Protein AF-A0A535A6P6-F1 (afdb_monomer_lite)

Sequence (219 aa):
MSIRLDPRRLAALKLLAAEAGLRPGELVTRWVEERLDAARSGAAPGAAAGPAMSADLLAAVNARIDALTQRVDELTAGRSSAAAAASAADGAGAAPGPEPKRRRGRPPKAAAVAAVAADAGKAVASRRTRRSRAARATGARTRVALHDEIVAVIAERGPQTASELATAIAERGRYHAPRSARPLDAATVNARVSNPKYRPRFVRRARRIGLAEPEVAAE

Radius of gyration: 35.83 Å; chains: 1; bounding box: 103×41×67 Å

Structure (mmCIF, N/CA/C/O backbone):
data_AF-A0A535A6P6-F1
#
_entry.id   AF-A0A535A6P6-F1
#
loop_
_atom_site.group_PDB
_atom_site.id
_atom_site.type_symbol
_atom_site.label_atom_id
_atom_site.label_alt_id
_atom_site.label_comp_id
_atom_site.label_asym_id
_atom_site.label_entity_id
_atom_site.label_seq_id
_atom_site.pdbx_PDB_ins_code
_atom_site.Cartn_x
_atom_site.Cartn_y
_atom_site.Cartn_z
_atom_site.occupancy
_atom_site.B_iso_or_equiv
_atom_site.auth_seq_id
_atom_site.auth_comp_id
_atom_site.auth_asym_id
_atom_site.auth_atom_id
_atom_site.pdbx_PDB_model_num
ATOM 1 N N . MET A 1 1 ? 6.360 -10.410 6.987 1.00 37.09 1 MET A N 1
ATOM 2 C CA . MET A 1 1 ? 7.108 -10.818 5.783 1.00 37.09 1 MET A CA 1
ATOM 3 C C . MET A 1 1 ? 8.409 -10.032 5.764 1.00 37.09 1 MET A C 1
ATOM 5 O O . MET A 1 1 ? 8.358 -8.833 5.526 1.00 37.09 1 MET A O 1
ATOM 9 N N . SER A 1 2 ? 9.541 -10.640 6.126 1.00 48.62 2 SER A N 1
ATOM 10 C CA . SER A 1 2 ? 10.855 -9.997 6.003 1.00 48.62 2 SER A CA 1
ATOM 11 C C . SER A 1 2 ? 11.430 -10.335 4.631 1.00 48.62 2 SER A C 1
ATOM 13 O O . SER A 1 2 ? 11.865 -11.456 4.383 1.00 48.62 2 SER A O 1
ATOM 15 N N . ILE A 1 3 ? 11.390 -9.370 3.717 1.00 74.94 3 ILE A N 1
ATOM 16 C CA . ILE A 1 3 ? 12.058 -9.495 2.422 1.00 74.94 3 ILE A CA 1
ATOM 17 C C . ILE A 1 3 ? 13.551 -9.308 2.690 1.00 74.94 3 ILE A C 1
ATOM 19 O O . ILE A 1 3 ? 13.973 -8.245 3.147 1.00 74.94 3 ILE A O 1
ATOM 23 N N . ARG A 1 4 ? 14.352 -10.354 2.467 1.00 77.88 4 ARG A N 1
ATOM 24 C CA . ARG A 1 4 ? 15.812 -10.248 2.537 1.00 77.88 4 ARG A CA 1
ATOM 25 C C . ARG A 1 4 ? 16.305 -9.678 1.213 1.00 77.88 4 ARG A C 1
ATOM 27 O O . ARG A 1 4 ? 16.261 -10.359 0.195 1.00 77.88 4 ARG A O 1
ATOM 34 N N . LEU A 1 5 ? 16.731 -8.419 1.229 1.00 78.44 5 LEU A N 1
ATOM 35 C CA . LEU A 1 5 ? 17.426 -7.812 0.099 1.00 78.44 5 LEU A CA 1
ATOM 36 C C . LEU A 1 5 ? 18.870 -8.310 0.081 1.00 78.44 5 LEU A C 1
ATOM 38 O O . LEU A 1 5 ? 19.541 -8.319 1.113 1.00 78.44 5 LEU A O 1
ATOM 42 N N . ASP A 1 6 ? 19.338 -8.707 -1.097 1.00 85.12 6 ASP A N 1
ATOM 43 C CA . ASP A 1 6 ? 20.746 -9.020 -1.322 1.00 85.12 6 ASP A CA 1
ATOM 44 C C 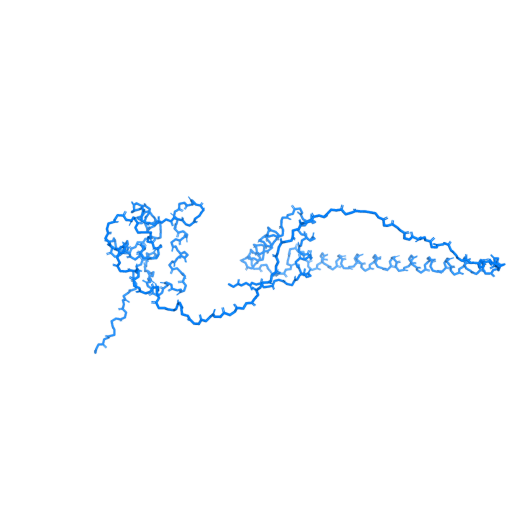. ASP A 1 6 ? 21.600 -7.770 -1.007 1.00 85.12 6 ASP A C 1
ATOM 46 O O . ASP A 1 6 ? 21.305 -6.684 -1.528 1.00 85.12 6 ASP A O 1
ATOM 50 N N . PRO A 1 7 ? 22.642 -7.879 -0.161 1.00 82.00 7 PRO A N 1
ATOM 51 C CA . PRO A 1 7 ? 23.496 -6.751 0.207 1.00 82.00 7 PRO A CA 1
ATOM 52 C C . PRO A 1 7 ? 24.128 -6.038 -0.997 1.00 82.00 7 PRO A C 1
ATOM 54 O O . PRO A 1 7 ? 24.292 -4.818 -0.951 1.00 82.00 7 PRO A O 1
ATOM 57 N N . ARG A 1 8 ? 24.426 -6.746 -2.097 1.00 82.31 8 ARG A N 1
ATOM 58 C CA . ARG A 1 8 ? 24.975 -6.122 -3.317 1.00 82.31 8 ARG A CA 1
ATOM 59 C C . ARG A 1 8 ? 23.959 -5.204 -3.994 1.00 82.31 8 ARG A C 1
ATOM 61 O O . ARG A 1 8 ? 24.293 -4.096 -4.405 1.00 82.31 8 ARG A O 1
ATOM 68 N N . ARG A 1 9 ? 22.696 -5.633 -4.048 1.00 86.62 9 ARG A N 1
ATOM 69 C CA . ARG A 1 9 ? 21.593 -4.838 -4.612 1.00 86.62 9 ARG A CA 1
ATOM 70 C C . ARG A 1 9 ? 21.290 -3.616 -3.753 1.00 86.62 9 ARG A C 1
ATOM 72 O O . ARG A 1 9 ? 20.999 -2.548 -4.278 1.00 86.62 9 ARG A O 1
ATOM 79 N N . LEU A 1 10 ? 21.413 -3.757 -2.434 1.00 88.44 10 LEU A N 1
ATOM 80 C CA . LEU A 1 10 ? 21.253 -2.648 -1.499 1.00 88.44 10 LEU A CA 1
ATOM 81 C C . LEU A 1 10 ? 22.364 -1.597 -1.655 1.00 88.44 10 LEU A C 1
ATOM 83 O O . LEU A 1 10 ? 22.085 -0.405 -1.546 1.00 88.44 10 LEU A O 1
ATOM 87 N N . ALA A 1 11 ? 23.602 -2.014 -1.938 1.00 88.25 11 ALA A N 1
ATOM 88 C CA . ALA A 1 11 ? 24.702 -1.095 -2.230 1.00 88.25 11 ALA A CA 1
ATOM 89 C C . ALA A 1 11 ? 24.471 -0.316 -3.536 1.00 88.25 11 ALA A C 1
ATOM 91 O O . ALA A 1 11 ? 24.562 0.909 -3.531 1.00 88.25 11 ALA A O 1
ATOM 92 N N . ALA A 1 12 ? 24.090 -1.000 -4.619 1.00 90.19 12 ALA A N 1
ATOM 93 C CA . ALA A 1 12 ? 23.776 -0.355 -5.897 1.00 90.19 12 ALA A CA 1
ATOM 94 C C . ALA A 1 12 ? 22.632 0.667 -5.766 1.00 90.19 12 ALA A C 1
ATOM 96 O O . ALA A 1 12 ? 22.725 1.787 -6.256 1.00 90.19 12 ALA A O 1
ATOM 97 N N . LEU A 1 13 ? 21.580 0.315 -5.028 1.00 91.69 13 LEU A N 1
ATOM 98 C CA . LEU A 1 13 ? 20.440 1.196 -4.793 1.00 91.69 13 LEU A CA 1
ATOM 99 C C . LEU A 1 13 ? 20.815 2.447 -3.987 1.00 91.69 13 LEU A C 1
ATOM 101 O O . LEU A 1 13 ? 20.291 3.524 -4.250 1.00 91.69 13 LEU A O 1
ATOM 105 N N . LYS A 1 14 ? 21.742 2.330 -3.028 1.00 91.88 14 LYS A N 1
ATOM 106 C CA . LYS A 1 14 ? 22.279 3.492 -2.303 1.00 91.88 14 LYS A CA 1
ATOM 107 C C . LYS A 1 14 ? 23.065 4.430 -3.212 1.00 91.88 14 LYS A C 1
ATOM 109 O O . LYS A 1 14 ? 22.943 5.636 -3.043 1.00 91.88 14 LYS A O 1
ATOM 114 N N . LEU A 1 15 ? 23.848 3.888 -4.144 1.00 92.69 15 LEU A N 1
ATOM 115 C CA . LEU A 1 15 ? 24.605 4.692 -5.106 1.00 92.69 15 LEU A CA 1
ATOM 116 C C . LEU A 1 15 ? 23.669 5.452 -6.047 1.00 92.69 15 LEU A C 1
ATOM 118 O O . LEU A 1 15 ? 23.785 6.667 -6.145 1.00 92.69 15 LEU A O 1
ATOM 122 N N . LEU A 1 16 ? 22.684 4.767 -6.635 1.00 92.94 16 LEU A N 1
ATOM 123 C CA . LEU A 1 16 ? 21.678 5.404 -7.494 1.00 92.94 16 LEU A CA 1
ATOM 124 C C . LEU A 1 16 ? 20.870 6.470 -6.744 1.00 92.94 16 LEU A C 1
ATOM 126 O O . LEU A 1 16 ? 20.550 7.521 -7.288 1.00 92.94 16 LEU A O 1
ATOM 130 N N . ALA A 1 17 ? 20.551 6.217 -5.474 1.00 91.88 17 ALA A N 1
ATOM 131 C CA . ALA A 1 17 ? 19.852 7.188 -4.643 1.00 91.88 17 ALA A CA 1
ATOM 132 C C . ALA A 1 17 ? 20.726 8.415 -4.347 1.00 91.88 17 ALA A C 1
ATOM 134 O O . ALA A 1 17 ? 20.237 9.536 -4.433 1.00 91.88 17 ALA A O 1
ATOM 135 N N . ALA A 1 18 ? 22.016 8.215 -4.064 1.00 92.44 18 ALA A N 1
ATOM 136 C CA . ALA A 1 18 ? 22.963 9.306 -3.862 1.00 92.44 18 ALA A CA 1
ATOM 137 C C . ALA A 1 18 ? 23.156 10.151 -5.133 1.00 92.44 18 ALA A C 1
ATOM 139 O O . ALA A 1 18 ? 23.164 11.374 -5.042 1.00 92.44 18 ALA A O 1
ATOM 140 N N . GLU A 1 19 ? 23.247 9.517 -6.304 1.00 91.69 19 GLU A N 1
ATOM 141 C CA . GLU A 1 19 ? 23.341 10.193 -7.606 1.00 91.69 19 GLU A CA 1
ATOM 142 C C . GLU A 1 19 ? 22.094 11.036 -7.908 1.00 91.69 19 GLU A C 1
ATOM 144 O O . GLU A 1 19 ? 22.198 12.172 -8.361 1.00 91.69 19 GLU A O 1
ATOM 149 N N . ALA A 1 20 ? 20.910 10.522 -7.568 1.00 89.25 20 ALA A N 1
ATOM 150 C CA . ALA A 1 20 ? 19.653 11.251 -7.694 1.00 89.25 20 ALA A CA 1
ATOM 151 C C . ALA A 1 20 ? 19.407 12.278 -6.566 1.00 89.25 20 ALA A C 1
ATOM 153 O O . ALA A 1 20 ? 18.392 12.975 -6.596 1.00 89.25 20 ALA A O 1
ATOM 154 N N . GLY A 1 21 ? 20.276 12.356 -5.548 1.00 92.31 21 GLY A N 1
ATOM 155 C CA . GLY A 1 21 ? 20.085 13.210 -4.368 1.00 92.31 21 GLY A CA 1
ATOM 156 C C . GLY A 1 21 ? 18.905 12.805 -3.469 1.00 92.31 21 GLY A C 1
ATOM 157 O O . GLY A 1 21 ? 18.417 13.617 -2.685 1.00 92.31 21 GLY A O 1
ATOM 158 N N . LEU A 1 22 ? 18.428 11.563 -3.579 1.00 93.19 22 LEU A N 1
ATOM 159 C CA . LEU A 1 22 ? 17.251 11.042 -2.882 1.00 93.19 22 LEU A CA 1
ATOM 160 C C . LEU A 1 22 ? 17.631 10.013 -1.819 1.00 93.19 22 LEU A C 1
ATOM 162 O O . LEU A 1 22 ? 18.704 9.404 -1.842 1.00 93.19 22 LEU A O 1
ATOM 166 N N . ARG A 1 23 ? 16.717 9.743 -0.882 1.00 93.12 23 ARG A N 1
ATOM 167 C CA . ARG A 1 23 ? 16.891 8.589 0.006 1.00 93.12 23 ARG A CA 1
ATOM 168 C C . ARG A 1 23 ? 16.635 7.286 -0.765 1.00 93.12 23 ARG A C 1
ATOM 170 O O . ARG A 1 23 ? 15.715 7.231 -1.578 1.00 93.12 23 ARG A O 1
ATOM 177 N N . PRO A 1 24 ? 17.344 6.188 -0.436 1.00 90.00 24 PRO A N 1
ATOM 178 C CA . PRO A 1 24 ? 17.109 4.851 -0.993 1.00 90.00 24 PRO A CA 1
ATOM 179 C C . PRO A 1 24 ? 15.631 4.445 -1.091 1.00 90.00 24 PRO A C 1
ATOM 181 O O . PRO A 1 24 ? 15.187 3.929 -2.111 1.00 90.00 24 PRO A O 1
ATOM 184 N N . GLY A 1 25 ? 14.856 4.696 -0.032 1.00 89.69 25 GLY A N 1
ATOM 185 C CA . GLY A 1 25 ? 13.430 4.371 -0.008 1.00 89.69 25 GLY A CA 1
ATOM 186 C C . GLY A 1 25 ? 12.582 5.261 -0.918 1.00 89.69 25 GLY A C 1
ATOM 187 O O . GLY A 1 25 ? 11.652 4.766 -1.540 1.00 89.69 25 GLY A O 1
ATOM 188 N N . GLU A 1 26 ? 12.914 6.547 -1.031 1.00 91.44 26 GLU A N 1
ATOM 189 C CA . GLU A 1 26 ? 12.191 7.506 -1.879 1.00 91.44 26 GLU A CA 1
ATOM 190 C C . GLU A 1 26 ? 12.398 7.197 -3.360 1.00 91.44 26 GLU A C 1
ATOM 192 O O . GLU A 1 26 ? 11.441 7.229 -4.129 1.00 91.44 26 GLU A O 1
ATOM 197 N N . LEU A 1 27 ? 13.619 6.806 -3.740 1.00 92.81 27 LEU A N 1
ATOM 198 C CA . LEU A 1 27 ? 13.921 6.365 -5.100 1.00 92.81 27 LEU A CA 1
ATOM 199 C C . LEU A 1 27 ? 13.066 5.153 -5.500 1.00 92.81 27 LEU A C 1
ATOM 201 O O . LEU A 1 27 ? 12.525 5.114 -6.601 1.00 92.81 27 LEU A O 1
ATOM 205 N N . VAL A 1 28 ? 12.908 4.178 -4.596 1.00 91.56 28 VAL A N 1
ATOM 206 C CA . VAL A 1 28 ? 12.058 3.001 -4.843 1.00 91.56 28 VAL A CA 1
ATOM 207 C C . VAL A 1 28 ? 10.597 3.397 -4.971 1.00 91.56 28 VAL A C 1
ATOM 209 O O . VAL A 1 28 ? 9.934 2.931 -5.892 1.00 91.56 28 VAL A O 1
ATOM 212 N N . THR A 1 29 ? 10.091 4.241 -4.071 1.00 92.31 29 THR A N 1
ATOM 213 C CA . THR A 1 29 ? 8.698 4.702 -4.120 1.00 92.31 29 THR A CA 1
ATOM 214 C C . THR A 1 29 ? 8.406 5.397 -5.443 1.00 92.31 29 THR A C 1
ATOM 216 O O . THR A 1 29 ? 7.484 4.988 -6.141 1.00 92.31 29 THR A O 1
ATOM 219 N N . ARG A 1 30 ? 9.253 6.352 -5.840 1.00 92.50 30 ARG A N 1
ATOM 220 C CA . ARG A 1 30 ? 9.118 7.069 -7.110 1.00 92.50 30 ARG A CA 1
ATOM 221 C C . ARG A 1 30 ? 9.185 6.124 -8.309 1.00 92.50 30 ARG A C 1
ATOM 223 O O . ARG A 1 30 ? 8.363 6.217 -9.211 1.00 92.50 30 ARG A O 1
ATOM 230 N N . TRP A 1 31 ? 10.117 5.172 -8.302 1.00 92.31 31 TRP A N 1
ATOM 231 C CA . TRP A 1 31 ? 10.221 4.175 -9.369 1.00 92.31 31 TRP A CA 1
ATOM 232 C C . TRP A 1 31 ? 8.966 3.293 -9.469 1.00 92.31 31 TRP A C 1
ATOM 234 O O . TRP A 1 31 ? 8.490 3.010 -10.568 1.00 92.31 31 TRP A O 1
ATOM 244 N N . VAL A 1 32 ? 8.398 2.865 -8.336 1.00 94.06 32 VAL A N 1
ATOM 245 C CA . VAL A 1 32 ? 7.146 2.090 -8.312 1.00 94.06 32 VAL A CA 1
ATOM 246 C C . VAL A 1 32 ? 5.971 2.933 -8.808 1.00 94.06 32 VAL A C 1
ATOM 248 O O . VAL A 1 32 ? 5.162 2.432 -9.585 1.00 94.06 32 VAL A O 1
ATOM 251 N N . GLU A 1 33 ? 5.879 4.194 -8.392 1.00 92.75 33 GLU A N 1
ATOM 252 C CA . GLU A 1 33 ? 4.850 5.134 -8.846 1.00 92.75 33 GLU A CA 1
ATOM 253 C C . GLU A 1 33 ? 4.924 5.338 -10.362 1.00 92.75 33 GLU A C 1
ATOM 255 O O . GLU A 1 33 ? 3.938 5.085 -11.049 1.00 92.75 33 GLU A O 1
ATOM 260 N N . GLU A 1 34 ? 6.111 5.629 -10.902 1.00 89.38 34 GLU A N 1
ATOM 261 C CA . GLU A 1 34 ? 6.343 5.772 -12.345 1.00 89.38 34 GLU A CA 1
ATOM 262 C C . GLU A 1 34 ? 5.977 4.495 -13.119 1.00 89.38 34 GLU A C 1
ATOM 264 O O . GLU A 1 34 ? 5.413 4.557 -14.213 1.00 89.38 34 GLU A O 1
ATOM 269 N N . ARG A 1 35 ? 6.243 3.307 -12.559 1.00 86.31 35 ARG A N 1
ATOM 270 C CA . ARG A 1 35 ? 5.826 2.028 -13.161 1.00 86.31 35 ARG A CA 1
ATOM 271 C C . ARG A 1 35 ? 4.312 1.826 -13.121 1.00 86.31 35 ARG A C 1
ATOM 273 O O . ARG A 1 35 ? 3.748 1.334 -14.096 1.00 86.31 35 ARG A O 1
ATOM 280 N N . LEU A 1 36 ? 3.651 2.183 -12.021 1.00 89.00 36 LEU A N 1
ATOM 281 C CA . LEU A 1 36 ? 2.196 2.086 -11.889 1.00 89.00 36 LEU A CA 1
ATOM 282 C C . LEU A 1 36 ? 1.470 3.105 -12.768 1.00 89.00 36 LEU A C 1
ATOM 284 O O . LEU A 1 36 ? 0.380 2.811 -13.257 1.00 89.00 36 LEU A O 1
ATOM 288 N N . ASP A 1 37 ? 2.044 4.288 -12.955 1.00 86.25 37 ASP A N 1
ATOM 289 C CA . ASP A 1 37 ? 1.530 5.312 -13.860 1.00 86.25 37 ASP A CA 1
ATOM 290 C C . ASP A 1 37 ? 1.740 4.902 -15.322 1.00 86.25 37 ASP A C 1
ATOM 292 O O . ASP A 1 37 ? 0.808 5.004 -16.121 1.00 86.25 37 ASP A O 1
ATOM 296 N N . ALA A 1 38 ? 2.897 4.325 -15.670 1.00 82.50 38 ALA A N 1
ATOM 297 C CA . ALA A 1 38 ? 3.139 3.749 -16.996 1.00 82.50 38 ALA A CA 1
ATOM 298 C C . ALA A 1 38 ? 2.155 2.607 -17.312 1.00 82.50 38 ALA A C 1
ATOM 300 O O . ALA A 1 38 ? 1.529 2.590 -18.370 1.00 82.50 38 ALA A O 1
ATOM 301 N N . ALA A 1 39 ? 1.929 1.700 -16.356 1.00 81.19 39 ALA A N 1
ATOM 302 C CA . ALA A 1 39 ? 0.955 0.620 -16.505 1.00 81.19 39 ALA A CA 1
ATOM 303 C C . ALA A 1 39 ? -0.487 1.136 -16.668 1.00 81.19 39 ALA A C 1
ATOM 305 O O . ALA A 1 39 ? -1.258 0.567 -17.436 1.00 81.19 39 ALA A O 1
ATOM 306 N N . ARG A 1 40 ? -0.857 2.221 -15.972 1.00 83.44 40 ARG A N 1
ATOM 307 C CA . ARG A 1 40 ? -2.188 2.847 -16.076 1.00 83.44 40 ARG A CA 1
ATOM 308 C C . ARG A 1 40 ? -2.393 3.634 -17.367 1.00 83.44 40 ARG A C 1
ATOM 310 O O . ARG A 1 40 ? -3.508 3.672 -17.872 1.00 83.44 40 ARG A O 1
ATOM 317 N N . SER A 1 41 ? -1.339 4.248 -17.890 1.00 82.94 41 SER A N 1
ATOM 318 C CA . SER A 1 41 ? -1.362 5.006 -19.148 1.00 82.94 41 SER A CA 1
ATOM 319 C C . SER A 1 41 ? -1.194 4.128 -20.392 1.00 82.94 41 SER A C 1
ATOM 321 O O . SER A 1 41 ? -1.255 4.638 -21.506 1.00 82.94 41 SER A O 1
ATOM 323 N N . GLY A 1 42 ? -0.985 2.816 -20.228 1.00 73.06 42 GLY A N 1
ATOM 324 C CA . GLY A 1 42 ? -0.715 1.902 -21.341 1.00 73.06 42 GLY A CA 1
ATOM 325 C C . GLY A 1 42 ? 0.673 2.089 -21.963 1.00 73.06 42 GLY A C 1
ATOM 326 O O . GLY A 1 42 ? 0.962 1.507 -23.006 1.00 73.06 42 GLY A O 1
ATOM 327 N N . ALA A 1 43 ? 1.548 2.878 -21.331 1.00 62.53 43 ALA A N 1
ATOM 328 C CA . ALA A 1 43 ? 2.922 3.052 -21.764 1.00 62.53 43 ALA A CA 1
ATOM 329 C C . ALA A 1 43 ? 3.712 1.773 -21.457 1.00 62.53 43 ALA A C 1
ATOM 331 O O . ALA A 1 43 ? 3.939 1.420 -20.295 1.00 62.53 43 ALA A O 1
ATOM 332 N N . ALA A 1 44 ? 4.141 1.068 -22.507 1.00 56.69 44 ALA A N 1
ATOM 333 C CA . ALA A 1 44 ? 5.028 -0.079 -22.368 1.00 56.69 44 ALA A CA 1
ATOM 334 C C . ALA A 1 44 ? 6.267 0.312 -21.531 1.00 56.69 44 ALA A C 1
ATOM 336 O O . ALA A 1 44 ? 6.775 1.433 -21.677 1.00 56.69 44 ALA A O 1
ATOM 337 N N . PRO A 1 45 ? 6.765 -0.576 -20.648 1.00 52.38 45 PRO A N 1
ATOM 338 C CA . PRO A 1 45 ? 7.883 -0.279 -19.759 1.00 52.38 45 PRO A CA 1
ATOM 339 C C . PRO A 1 45 ? 9.165 -0.091 -20.582 1.00 52.38 45 PRO A C 1
ATOM 341 O O . PRO A 1 45 ? 9.905 -1.034 -20.829 1.00 52.38 45 PRO A O 1
ATOM 344 N N . GLY A 1 46 ? 9.401 1.143 -21.026 1.00 53.59 46 GLY A N 1
ATOM 345 C CA . GLY A 1 46 ? 10.461 1.511 -21.968 1.00 53.59 46 GLY A CA 1
ATOM 346 C C . GLY A 1 46 ? 10.171 2.791 -22.759 1.00 53.59 46 GLY A C 1
ATOM 347 O O . GLY A 1 46 ? 11.095 3.393 -23.278 1.00 53.59 46 GLY A O 1
ATOM 348 N N . ALA A 1 47 ? 8.926 3.274 -22.805 1.00 49.94 47 ALA A N 1
ATOM 349 C CA . ALA A 1 47 ? 8.565 4.416 -23.653 1.00 49.94 47 ALA A CA 1
ATOM 350 C C . ALA A 1 47 ? 9.106 5.791 -23.191 1.00 49.94 47 ALA A C 1
ATOM 352 O O . ALA A 1 47 ? 9.104 6.730 -23.980 1.00 49.94 47 ALA A O 1
ATOM 353 N N . ALA A 1 48 ? 9.582 5.928 -21.945 1.00 47.72 48 ALA A N 1
ATOM 354 C CA . ALA A 1 48 ? 10.097 7.205 -21.422 1.00 47.72 48 ALA A CA 1
ATOM 355 C C . ALA A 1 48 ? 11.508 7.567 -21.934 1.00 47.72 48 ALA A C 1
ATOM 357 O O . ALA A 1 48 ? 11.908 8.724 -21.872 1.00 47.72 48 ALA A O 1
ATOM 358 N N . ALA A 1 49 ? 12.235 6.597 -22.487 1.00 51.78 49 ALA A N 1
ATOM 359 C CA . ALA A 1 49 ? 13.371 6.827 -23.366 1.00 51.78 49 ALA A CA 1
ATOM 360 C C . ALA A 1 49 ? 13.091 5.966 -24.591 1.00 51.78 49 ALA A C 1
ATOM 362 O O . ALA A 1 49 ? 13.287 4.755 -24.543 1.00 51.78 49 ALA A O 1
ATOM 363 N N . GLY A 1 50 ? 12.521 6.561 -25.642 1.00 42.44 50 GLY A N 1
ATOM 364 C CA . GLY A 1 50 ? 12.171 5.816 -26.849 1.00 42.44 50 GLY A CA 1
ATOM 365 C C . GLY A 1 50 ? 13.348 4.945 -27.316 1.00 42.44 50 GLY A C 1
ATOM 366 O O . GLY A 1 50 ? 14.499 5.325 -27.089 1.00 42.44 50 GLY A O 1
ATOM 367 N N . PRO A 1 51 ? 13.094 3.801 -27.977 1.00 52.81 51 PRO A N 1
ATOM 368 C CA . PRO A 1 51 ? 14.139 2.861 -28.401 1.00 52.81 51 PRO A CA 1
ATOM 369 C C . PRO A 1 51 ? 15.292 3.534 -29.170 1.00 52.81 51 PRO A C 1
ATOM 371 O O . PRO A 1 51 ? 16.425 3.062 -29.107 1.00 52.81 51 PRO A O 1
ATOM 374 N N . ALA A 1 52 ? 15.021 4.678 -29.808 1.00 53.53 52 ALA A N 1
ATOM 375 C CA . ALA A 1 52 ? 16.005 5.566 -30.417 1.00 53.53 52 ALA A CA 1
ATOM 376 C C . ALA A 1 52 ? 17.010 6.179 -29.415 1.00 53.53 52 ALA A C 1
ATOM 378 O O . ALA A 1 52 ? 18.205 6.028 -29.621 1.00 53.53 52 ALA A O 1
ATOM 379 N N . MET A 1 53 ? 16.582 6.769 -28.286 1.00 53.50 53 MET A N 1
ATOM 380 C CA . MET A 1 53 ? 17.519 7.340 -27.297 1.00 53.50 53 MET A CA 1
ATOM 381 C C . MET A 1 53 ? 18.394 6.273 -26.632 1.00 53.50 53 MET A C 1
ATOM 383 O O . MET A 1 53 ? 19.557 6.528 -26.330 1.00 53.50 53 MET A O 1
ATOM 387 N N . SER A 1 54 ? 17.856 5.071 -26.402 1.00 66.25 54 SER A N 1
ATOM 388 C CA . SER A 1 54 ? 18.656 3.954 -25.888 1.00 66.25 54 SER A CA 1
ATOM 389 C C . SER A 1 54 ? 19.649 3.421 -26.922 1.00 66.25 54 SER A C 1
ATOM 391 O O . SER A 1 54 ? 20.757 3.047 -26.547 1.00 66.25 54 SER A O 1
ATOM 393 N N . ALA A 1 55 ? 19.280 3.407 -28.208 1.00 71.75 55 ALA A N 1
ATOM 394 C CA . ALA A 1 55 ? 20.166 2.994 -29.293 1.00 71.75 55 ALA A CA 1
ATOM 395 C C . ALA A 1 55 ? 21.281 4.023 -29.536 1.00 71.75 55 ALA A C 1
ATOM 397 O O . ALA A 1 55 ? 22.438 3.633 -29.661 1.00 71.75 55 ALA A O 1
ATOM 398 N N . ASP A 1 56 ? 20.960 5.317 -29.502 1.00 75.88 56 ASP A N 1
ATOM 399 C CA . ASP A 1 56 ? 21.932 6.406 -29.635 1.00 75.88 56 ASP A CA 1
ATOM 400 C C . ASP A 1 56 ? 22.909 6.434 -28.455 1.00 75.88 56 ASP A C 1
ATOM 402 O O . ASP A 1 56 ? 24.112 6.611 -28.643 1.00 75.88 56 ASP A O 1
ATOM 406 N N . LEU A 1 57 ? 22.423 6.188 -27.232 1.00 82.75 57 LEU A N 1
ATOM 407 C CA . LEU A 1 57 ? 23.284 6.060 -26.056 1.00 82.75 57 LEU A CA 1
ATOM 408 C C . LEU A 1 57 ? 24.210 4.841 -26.167 1.00 82.75 57 LEU A C 1
ATOM 410 O O . LEU A 1 57 ? 25.394 4.947 -25.857 1.00 82.75 57 LEU A O 1
ATOM 414 N N . LEU A 1 58 ? 23.701 3.696 -26.633 1.00 82.06 58 LEU A N 1
ATOM 415 C CA . LEU A 1 58 ? 24.513 2.500 -26.882 1.00 82.06 58 LEU A CA 1
ATOM 416 C C . LEU A 1 58 ? 25.561 2.743 -27.977 1.00 82.06 58 LEU A C 1
ATOM 418 O O . LEU A 1 58 ? 26.715 2.355 -27.805 1.00 82.06 58 LEU A O 1
ATOM 422 N N . ALA A 1 59 ? 25.197 3.431 -29.060 1.00 86.94 59 ALA A N 1
ATOM 423 C CA . ALA A 1 59 ? 26.123 3.812 -30.122 1.00 86.94 59 ALA A CA 1
ATOM 424 C C . ALA A 1 59 ? 27.210 4.772 -29.612 1.00 86.94 59 ALA A C 1
ATOM 426 O O . ALA A 1 59 ? 28.390 4.569 -29.892 1.00 86.94 59 ALA A O 1
ATOM 427 N N . ALA A 1 60 ? 26.841 5.766 -28.799 1.00 87.62 60 ALA A N 1
ATOM 428 C CA . ALA A 1 60 ? 27.785 6.697 -28.184 1.00 87.62 60 ALA A CA 1
ATOM 429 C C . ALA A 1 60 ? 28.738 6.002 -27.197 1.00 87.62 60 ALA A C 1
ATOM 431 O O . ALA A 1 60 ? 29.927 6.327 -27.143 1.00 87.62 60 ALA A O 1
ATOM 432 N N . VAL A 1 61 ? 28.240 5.029 -26.426 1.00 89.56 61 VAL A N 1
ATOM 433 C CA . VAL A 1 61 ? 29.066 4.213 -25.526 1.00 89.56 61 VAL A CA 1
ATOM 434 C C . VAL A 1 61 ? 30.039 3.346 -26.323 1.00 89.56 61 VAL A C 1
ATOM 436 O O . VAL A 1 61 ? 31.225 3.345 -26.000 1.00 89.56 61 VAL A O 1
ATOM 439 N N . ASN A 1 62 ? 29.582 2.676 -27.383 1.00 90.94 62 ASN A N 1
ATOM 440 C CA . ASN A 1 62 ? 30.447 1.865 -28.243 1.00 90.94 62 ASN A CA 1
ATOM 441 C C . ASN A 1 62 ? 31.536 2.714 -28.911 1.00 90.94 62 ASN A C 1
ATOM 443 O O . ASN A 1 62 ? 32.711 2.390 -28.784 1.00 90.94 62 ASN A O 1
ATOM 447 N N . ALA A 1 63 ? 31.182 3.870 -29.481 1.00 92.00 63 ALA A N 1
ATOM 448 C CA . ALA A 1 63 ? 32.157 4.793 -30.065 1.00 92.00 63 ALA A CA 1
ATOM 449 C C . ALA A 1 63 ? 33.210 5.259 -29.043 1.00 92.00 63 ALA A C 1
ATOM 451 O O . ALA A 1 63 ? 34.384 5.440 -29.370 1.00 92.00 63 ALA A O 1
ATOM 452 N N . ARG A 1 64 ? 32.811 5.439 -27.778 1.00 90.69 64 ARG A N 1
ATOM 453 C CA . ARG A 1 64 ? 33.742 5.801 -26.705 1.00 90.69 64 ARG A CA 1
ATOM 454 C C . ARG A 1 64 ? 34.636 4.637 -26.281 1.00 90.69 64 ARG A C 1
ATOM 456 O O . ARG A 1 64 ? 35.793 4.880 -25.946 1.00 90.69 64 ARG A O 1
ATOM 463 N N . ILE A 1 65 ? 34.127 3.407 -26.290 1.00 94.00 65 ILE A N 1
ATOM 464 C CA . ILE A 1 65 ? 34.926 2.196 -26.059 1.00 94.00 65 ILE A CA 1
ATOM 465 C C . ILE A 1 65 ? 35.969 2.044 -27.169 1.00 94.00 65 ILE A C 1
ATOM 467 O O . ILE A 1 65 ? 37.143 1.850 -26.861 1.00 94.00 65 ILE A O 1
ATOM 471 N N . ASP A 1 66 ? 35.581 2.226 -28.429 1.00 94.69 66 ASP A N 1
ATOM 472 C CA . ASP A 1 66 ? 36.495 2.150 -29.572 1.00 94.69 66 ASP A CA 1
ATOM 473 C C . ASP A 1 66 ? 37.594 3.218 -29.487 1.00 94.69 66 ASP A C 1
ATOM 475 O O . ASP A 1 66 ? 38.777 2.903 -29.603 1.00 94.69 66 ASP A O 1
ATOM 479 N N . ALA A 1 67 ? 37.233 4.466 -29.171 1.00 91.12 67 ALA A N 1
ATOM 480 C CA . ALA A 1 67 ? 38.199 5.553 -28.995 1.00 91.12 67 ALA A CA 1
ATOM 481 C C . ALA A 1 67 ? 39.173 5.306 -27.826 1.00 91.12 67 ALA A C 1
ATOM 483 O O . ALA A 1 67 ? 40.359 5.629 -27.908 1.00 91.12 67 ALA A O 1
ATOM 484 N N . LEU A 1 68 ? 38.692 4.731 -26.717 1.00 92.81 68 LEU A N 1
ATOM 485 C CA . LEU A 1 68 ? 39.558 4.351 -25.598 1.00 92.81 68 LEU A CA 1
ATOM 486 C C . LEU A 1 68 ? 40.478 3.187 -25.967 1.00 92.81 68 LEU A C 1
ATOM 488 O O . LEU A 1 68 ? 41.632 3.188 -25.548 1.00 92.81 68 LEU A O 1
ATOM 492 N N . THR A 1 69 ? 39.989 2.235 -26.759 1.00 94.75 69 THR A N 1
ATOM 493 C CA . THR A 1 69 ? 40.769 1.084 -27.230 1.00 94.75 69 THR A CA 1
ATOM 494 C C . THR A 1 69 ? 41.885 1.554 -28.160 1.00 94.75 69 THR A C 1
ATOM 496 O O . THR A 1 69 ? 43.043 1.249 -27.900 1.00 94.75 69 THR A O 1
ATOM 499 N N . GLN A 1 70 ? 41.581 2.434 -29.122 1.00 88.56 70 GLN A N 1
ATOM 500 C CA . GLN A 1 70 ? 42.584 3.087 -29.974 1.00 88.56 70 GLN A CA 1
ATOM 501 C C . GLN A 1 70 ? 43.640 3.834 -29.158 1.00 88.56 70 GLN A C 1
ATOM 503 O O . GLN A 1 70 ? 44.832 3.683 -29.398 1.00 88.56 70 GLN A O 1
ATOM 508 N N . ARG A 1 71 ? 43.232 4.588 -28.132 1.00 90.88 71 ARG A N 1
ATOM 509 C CA . ARG A 1 71 ? 44.181 5.302 -27.270 1.00 90.88 71 ARG A CA 1
ATOM 510 C C . ARG A 1 71 ? 45.062 4.355 -26.450 1.00 90.88 71 ARG A C 1
ATOM 512 O O . ARG A 1 71 ? 46.221 4.668 -26.192 1.00 90.88 71 ARG A O 1
ATOM 519 N N . VAL A 1 72 ? 44.529 3.214 -26.010 1.00 94.00 72 VAL A N 1
ATOM 520 C CA . VAL A 1 72 ? 45.313 2.173 -25.329 1.00 94.00 72 VAL A CA 1
ATOM 521 C C . VAL A 1 72 ? 46.288 1.517 -26.301 1.00 94.00 72 VAL A C 1
ATOM 523 O O . VAL A 1 72 ? 47.445 1.317 -25.931 1.00 94.00 72 VAL A O 1
ATOM 526 N N . ASP A 1 73 ? 45.871 1.244 -27.533 1.00 90.81 73 ASP A N 1
ATOM 527 C CA . ASP A 1 73 ? 46.731 0.682 -28.574 1.00 90.81 73 ASP A CA 1
ATOM 528 C C . ASP A 1 73 ? 47.847 1.660 -28.957 1.00 90.81 73 ASP A C 1
ATOM 530 O O . ASP A 1 73 ? 49.007 1.265 -29.013 1.00 90.81 73 ASP A O 1
ATOM 534 N N . GLU A 1 74 ? 47.547 2.953 -29.096 1.00 88.38 74 GLU A N 1
ATOM 535 C CA . GLU A 1 74 ? 48.536 4.017 -29.313 1.00 88.38 74 GLU A CA 1
ATOM 536 C C . GLU A 1 74 ? 49.524 4.130 -28.150 1.00 88.38 74 GLU A C 1
ATOM 538 O O . GLU A 1 74 ? 50.732 4.226 -28.363 1.00 88.38 74 GLU A O 1
ATOM 543 N N . LEU A 1 75 ? 49.043 4.077 -26.904 1.00 89.38 75 LEU A N 1
ATOM 544 C CA . LEU A 1 75 ? 49.911 4.082 -25.726 1.00 89.38 75 LEU A CA 1
ATOM 545 C C . LEU A 1 75 ? 50.762 2.812 -25.642 1.00 89.38 75 LEU A C 1
ATOM 547 O O . LEU A 1 75 ? 51.914 2.879 -25.222 1.00 89.38 75 LEU A O 1
ATOM 551 N N . THR A 1 76 ? 50.231 1.663 -26.054 1.00 88.25 76 THR A N 1
ATOM 552 C CA . THR A 1 76 ? 50.945 0.380 -26.044 1.00 88.25 76 THR A CA 1
ATOM 553 C C . THR A 1 76 ? 51.963 0.302 -27.181 1.00 88.25 76 THR A C 1
ATOM 555 O O . THR A 1 76 ? 53.079 -0.171 -26.968 1.00 88.25 76 THR A O 1
ATOM 558 N N . ALA A 1 77 ? 51.643 0.844 -28.356 1.00 79.44 77 ALA A N 1
ATOM 559 C CA . ALA A 1 77 ? 52.552 0.986 -29.488 1.00 79.44 77 ALA A CA 1
ATOM 560 C C . ALA A 1 77 ? 53.650 2.018 -29.191 1.00 79.44 77 ALA A C 1
ATOM 562 O O . ALA A 1 77 ? 54.830 1.739 -29.390 1.00 79.44 77 ALA A O 1
ATOM 563 N N . GLY A 1 78 ? 53.292 3.168 -28.612 1.00 78.06 78 GLY A N 1
ATOM 564 C CA . GLY A 1 78 ? 54.235 4.189 -28.155 1.00 78.06 78 GLY A CA 1
ATOM 565 C C . GLY A 1 78 ? 55.137 3.688 -27.028 1.00 78.06 78 GLY A C 1
ATOM 566 O O . GLY A 1 78 ? 56.331 3.973 -27.021 1.00 78.06 78 GLY A O 1
ATOM 567 N N . ARG A 1 79 ? 54.613 2.859 -26.116 1.00 74.25 79 ARG A N 1
ATOM 568 C CA . ARG A 1 79 ? 55.402 2.202 -25.065 1.00 74.25 79 ARG A CA 1
ATOM 569 C C . ARG A 1 79 ? 56.275 1.077 -25.608 1.00 74.25 79 ARG A C 1
ATOM 571 O O . ARG A 1 79 ? 57.379 0.917 -25.112 1.00 74.25 79 ARG A O 1
ATOM 578 N N . SER A 1 80 ? 55.838 0.351 -26.633 1.00 70.38 80 SER A N 1
ATOM 579 C CA . SER A 1 80 ? 56.675 -0.623 -27.350 1.00 70.38 80 SER A CA 1
ATOM 580 C C . SER A 1 80 ? 57.801 0.073 -28.121 1.00 70.38 80 SER A C 1
ATOM 582 O O . SER A 1 80 ? 58.934 -0.393 -28.098 1.00 70.38 80 SER A O 1
ATOM 584 N N . SER A 1 81 ? 57.531 1.243 -28.710 1.00 60.44 81 SER A N 1
ATOM 585 C CA . SER A 1 81 ? 58.540 2.091 -29.356 1.00 60.44 81 SER A CA 1
ATOM 586 C C . SER A 1 81 ? 59.510 2.713 -28.343 1.00 60.44 81 SER A C 1
ATOM 588 O O . SER A 1 81 ? 60.711 2.769 -28.595 1.00 60.44 81 SER A O 1
ATOM 590 N N . ALA A 1 82 ? 59.019 3.147 -27.179 1.00 59.75 82 ALA A N 1
ATOM 591 C CA . ALA A 1 82 ? 59.847 3.678 -26.098 1.00 59.75 82 ALA A CA 1
ATOM 592 C C . ALA A 1 82 ? 60.637 2.576 -25.373 1.00 59.75 82 ALA A C 1
ATOM 594 O O . ALA A 1 82 ? 61.763 2.814 -24.959 1.00 59.75 82 ALA A O 1
ATOM 595 N N . ALA A 1 83 ? 60.095 1.360 -25.255 1.00 57.50 83 ALA A N 1
ATOM 596 C CA . ALA A 1 83 ? 60.788 0.196 -24.702 1.00 57.50 83 ALA A CA 1
ATOM 597 C C . ALA A 1 83 ? 61.835 -0.373 -25.672 1.00 57.50 83 ALA A C 1
ATOM 599 O O . ALA A 1 83 ? 62.870 -0.856 -25.217 1.00 57.50 83 ALA A O 1
ATOM 600 N N . ALA A 1 84 ? 61.619 -0.269 -26.988 1.00 55.22 84 ALA A N 1
ATOM 601 C CA . ALA A 1 84 ? 62.646 -0.549 -27.991 1.00 55.22 84 ALA A CA 1
ATOM 602 C C . ALA A 1 84 ? 63.783 0.490 -27.946 1.00 55.22 84 ALA A C 1
ATOM 604 O O . ALA A 1 84 ? 64.947 0.119 -28.069 1.00 55.22 84 ALA A O 1
ATOM 605 N N . ALA A 1 85 ? 63.469 1.766 -27.684 1.00 52.19 85 ALA A N 1
ATOM 606 C CA . ALA A 1 85 ? 64.472 2.811 -27.464 1.00 52.19 85 ALA A CA 1
ATOM 607 C C . ALA A 1 85 ? 65.199 2.677 -26.107 1.00 52.19 85 ALA A C 1
ATOM 609 O O . ALA A 1 85 ? 66.399 2.925 -26.030 1.00 52.19 85 ALA A O 1
ATOM 610 N N . ALA A 1 86 ? 64.505 2.240 -25.050 1.00 51.31 86 ALA A N 1
ATOM 611 C CA . ALA A 1 86 ? 65.072 2.049 -23.711 1.00 51.31 86 ALA A CA 1
ATOM 612 C C . ALA A 1 86 ? 65.832 0.719 -23.547 1.00 51.31 86 ALA A C 1
ATOM 614 O O . ALA A 1 86 ? 66.764 0.650 -22.757 1.00 51.31 86 ALA A O 1
ATOM 615 N N . SER A 1 87 ? 65.520 -0.328 -24.323 1.00 44.69 87 SER A N 1
ATOM 616 C CA . SER A 1 87 ? 66.295 -1.587 -24.302 1.00 44.69 87 SER A CA 1
ATOM 617 C C . SER A 1 87 ? 67.687 -1.454 -24.935 1.00 44.69 87 SER A C 1
ATOM 619 O O . SER A 1 87 ? 68.504 -2.360 -24.801 1.00 44.69 87 SER A O 1
ATOM 621 N N . ALA A 1 88 ? 67.984 -0.325 -25.589 1.00 48.44 88 ALA A N 1
ATOM 622 C CA . ALA A 1 88 ? 69.343 0.040 -25.990 1.00 48.44 88 ALA A CA 1
ATOM 623 C C . ALA A 1 88 ? 70.133 0.752 -24.870 1.00 48.44 88 ALA A C 1
ATOM 625 O O . ALA A 1 88 ? 71.332 0.977 -25.023 1.00 48.44 88 ALA A O 1
ATOM 626 N N . ALA A 1 89 ? 69.487 1.111 -23.755 1.00 49.00 89 ALA A N 1
ATOM 627 C CA . ALA A 1 89 ? 70.060 1.948 -22.709 1.00 49.00 89 ALA A CA 1
ATOM 628 C C . ALA A 1 89 ? 69.468 1.619 -21.327 1.00 49.00 89 ALA A C 1
ATOM 630 O O . ALA A 1 89 ? 68.705 2.408 -20.790 1.00 49.00 89 ALA A O 1
ATOM 631 N N . ASP A 1 90 ? 69.767 0.442 -20.775 1.00 38.50 90 ASP A N 1
ATOM 632 C CA . ASP A 1 90 ? 70.234 0.310 -19.383 1.00 38.50 90 ASP A CA 1
ATOM 633 C C . ASP A 1 90 ? 70.259 -1.158 -18.949 1.00 38.50 90 ASP A C 1
ATOM 635 O O . ASP A 1 90 ? 69.233 -1.808 -18.742 1.00 38.50 90 ASP A O 1
ATOM 639 N N . GLY A 1 91 ? 71.471 -1.662 -18.740 1.00 39.62 91 GLY A N 1
ATOM 640 C CA . GLY A 1 91 ? 71.722 -2.725 -17.785 1.00 39.62 91 GLY A CA 1
ATOM 641 C C . GLY A 1 91 ? 72.408 -2.115 -16.571 1.00 39.62 91 GLY A C 1
ATOM 642 O O . GLY A 1 91 ? 73.507 -1.601 -16.726 1.00 39.62 91 GLY A O 1
ATOM 643 N N . ALA A 1 92 ? 71.783 -2.192 -15.393 1.00 34.50 92 ALA A N 1
ATOM 644 C CA . ALA A 1 92 ? 72.427 -2.341 -14.080 1.00 34.50 92 ALA A CA 1
ATOM 645 C C . ALA A 1 92 ? 71.445 -2.024 -12.940 1.00 34.50 92 ALA A C 1
ATOM 647 O O . ALA A 1 92 ? 70.725 -1.034 -12.981 1.00 34.50 92 ALA A O 1
ATOM 648 N N . GLY A 1 93 ? 71.526 -2.805 -11.858 1.00 33.09 93 GLY A N 1
ATOM 649 C CA . GLY A 1 93 ? 71.297 -2.266 -10.513 1.00 33.09 93 GLY A CA 1
ATOM 650 C C . GLY A 1 93 ? 70.134 -2.858 -9.726 1.00 33.09 93 GLY A C 1
ATOM 651 O O . GLY A 1 93 ? 69.047 -2.298 -9.670 1.00 33.09 93 GLY A O 1
ATOM 652 N N . ALA A 1 94 ? 70.411 -3.969 -9.046 1.00 33.09 94 ALA A N 1
ATOM 653 C CA . ALA A 1 94 ? 69.582 -4.575 -8.011 1.00 33.09 94 ALA A CA 1
ATOM 654 C C . ALA A 1 94 ? 69.656 -3.829 -6.657 1.00 33.09 94 ALA A C 1
ATOM 656 O O . ALA A 1 94 ? 70.723 -3.336 -6.300 1.00 33.09 94 ALA A O 1
ATOM 657 N N . ALA A 1 95 ? 68.555 -3.865 -5.884 1.00 34.94 95 ALA A N 1
ATOM 658 C CA . ALA A 1 95 ? 68.454 -4.311 -4.471 1.00 34.94 95 ALA A CA 1
ATOM 659 C C . ALA A 1 95 ? 67.422 -3.509 -3.622 1.00 34.94 95 ALA A C 1
ATOM 661 O O . ALA A 1 95 ? 67.365 -2.286 -3.739 1.00 34.94 95 ALA A O 1
ATOM 662 N N . PRO A 1 96 ? 66.638 -4.165 -2.727 1.00 47.34 96 PRO A N 1
ATOM 663 C CA . PRO A 1 96 ? 65.637 -3.522 -1.866 1.00 47.34 96 PRO A CA 1
ATOM 664 C C . PRO A 1 96 ? 65.974 -3.542 -0.354 1.00 47.34 96 PRO A C 1
ATOM 666 O O . PRO A 1 96 ? 66.748 -4.364 0.129 1.00 47.34 96 PRO A O 1
ATOM 669 N N . GLY A 1 97 ? 65.285 -2.689 0.408 1.00 39.34 97 GLY A N 1
ATOM 670 C CA . GLY A 1 97 ? 65.168 -2.683 1.880 1.00 39.34 97 GLY A CA 1
ATOM 671 C C . GLY A 1 97 ? 64.604 -1.327 2.339 1.00 39.34 97 GLY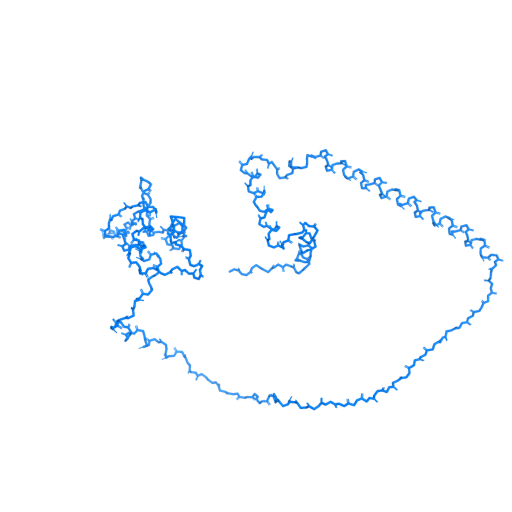 A C 1
ATOM 672 O O . GLY A 1 97 ? 64.862 -0.359 1.625 1.00 39.34 97 GLY A O 1
ATOM 673 N N . PRO A 1 98 ? 63.848 -1.183 3.457 1.00 46.62 98 PRO A N 1
ATOM 674 C CA . PRO A 1 98 ? 64.075 -1.870 4.739 1.00 46.62 98 PRO A CA 1
ATOM 675 C C . PRO A 1 98 ? 62.810 -2.272 5.561 1.00 46.62 98 PRO A C 1
ATOM 677 O O . PRO A 1 98 ? 61.702 -1.783 5.353 1.00 46.62 98 PRO A O 1
ATOM 680 N N . GLU A 1 99 ? 63.002 -3.135 6.569 1.00 47.41 99 GLU A N 1
ATOM 681 C CA . GLU A 1 99 ? 62.080 -3.351 7.706 1.00 47.41 99 GLU A CA 1
ATOM 682 C C . GLU A 1 99 ? 61.997 -2.118 8.634 1.00 47.41 99 GLU A C 1
ATOM 684 O O . GLU A 1 99 ? 62.957 -1.346 8.717 1.00 47.41 99 GLU A O 1
ATOM 689 N N . PRO A 1 100 ? 60.945 -2.004 9.479 1.00 48.88 100 PRO A N 1
ATOM 690 C CA . PRO A 1 100 ? 61.249 -1.712 10.881 1.00 48.88 100 PRO A CA 1
ATOM 691 C C . PRO A 1 100 ? 60.422 -2.450 11.949 1.00 48.88 100 PRO A C 1
ATOM 693 O O . PRO A 1 100 ? 59.324 -2.972 11.762 1.00 48.88 100 PRO A O 1
ATOM 696 N N . LYS A 1 101 ? 61.056 -2.443 13.123 1.00 41.88 101 LYS A N 1
ATOM 697 C CA . LYS A 1 101 ? 60.842 -3.212 14.347 1.00 41.88 101 LYS A CA 1
ATOM 698 C C . LYS A 1 101 ? 59.663 -2.742 15.210 1.00 41.88 101 LYS A C 1
ATOM 700 O O . LYS A 1 101 ? 59.284 -1.579 15.262 1.00 41.88 101 LYS A O 1
ATOM 705 N N . ARG A 1 102 ? 59.191 -3.707 16.001 1.00 45.75 102 ARG A N 1
ATOM 706 C CA . ARG A 1 102 ? 58.256 -3.638 17.139 1.00 45.75 102 ARG A CA 1
ATOM 707 C C . ARG A 1 102 ? 58.702 -2.692 18.270 1.00 45.75 102 ARG A C 1
ATOM 709 O O . ARG A 1 102 ? 59.887 -2.679 18.591 1.00 45.75 102 ARG A O 1
ATOM 716 N N . ARG A 1 103 ? 57.729 -2.107 18.995 1.00 42.62 103 ARG A N 1
ATOM 717 C CA . ARG A 1 103 ? 57.633 -1.935 20.483 1.00 42.62 103 ARG A CA 1
ATOM 718 C C . ARG A 1 103 ? 56.383 -1.088 20.802 1.00 42.62 103 ARG A C 1
ATOM 720 O O . ARG A 1 103 ? 56.257 0.006 20.285 1.00 42.62 103 ARG A O 1
ATOM 727 N N . ARG A 1 104 ? 55.309 -1.613 21.410 1.00 48.62 104 ARG A N 1
ATOM 728 C CA . ARG A 1 104 ? 55.034 -1.930 22.837 1.00 48.62 104 ARG A CA 1
ATOM 729 C C . ARG A 1 104 ? 55.211 -0.774 23.839 1.00 48.62 104 ARG A C 1
ATOM 731 O O . ARG A 1 104 ? 56.315 -0.498 24.286 1.00 48.62 104 ARG A O 1
ATOM 738 N N . GLY A 1 105 ? 54.060 -0.284 24.296 1.00 34.41 105 GLY A N 1
ATOM 739 C CA . GLY A 1 105 ? 53.726 0.354 25.581 1.00 34.41 105 GLY A CA 1
ATOM 740 C C . GLY A 1 105 ? 52.238 0.740 25.490 1.00 34.41 105 GLY A C 1
ATOM 741 O O . GLY A 1 105 ? 51.808 1.082 24.399 1.00 34.41 105 GLY A O 1
ATOM 742 N N . ARG A 1 106 ? 51.332 0.698 26.471 1.00 39.06 106 ARG A N 1
ATOM 743 C CA . ARG A 1 106 ? 51.170 0.250 27.872 1.00 39.06 106 ARG A CA 1
ATOM 744 C C . ARG A 1 106 ? 49.624 0.393 28.137 1.00 39.06 106 ARG A C 1
ATOM 746 O O . ARG A 1 106 ? 48.989 1.120 27.377 1.00 39.06 106 ARG A O 1
ATOM 753 N N . PRO A 1 107 ? 48.971 -0.304 29.096 1.00 58.41 107 PRO A N 1
ATOM 754 C CA . PRO A 1 107 ? 47.520 -0.589 29.064 1.00 58.41 107 PRO A CA 1
ATOM 755 C C . PRO A 1 107 ? 46.648 0.403 29.871 1.00 58.41 107 PRO A C 1
ATOM 757 O O . PRO A 1 107 ? 47.186 1.191 30.647 1.00 58.41 107 PRO A O 1
ATOM 760 N N . PRO A 1 108 ? 45.305 0.311 29.760 1.00 45.12 108 PRO A N 1
ATOM 761 C CA . PRO A 1 108 ? 44.443 0.165 30.953 1.00 45.12 108 PRO A CA 1
ATOM 762 C C . PRO A 1 108 ? 43.320 -0.885 30.730 1.00 45.12 108 PRO A C 1
ATOM 764 O O . PRO A 1 108 ? 42.812 -1.037 29.628 1.00 45.12 108 PRO A O 1
ATOM 767 N N . LYS A 1 109 ? 43.075 -1.827 31.651 1.00 33.84 109 LYS A N 1
ATOM 768 C CA . LYS A 1 109 ? 42.314 -1.782 32.925 1.00 33.84 109 LYS A CA 1
ATOM 769 C C . LYS A 1 109 ? 40.785 -1.968 32.760 1.00 33.84 109 LYS A C 1
ATOM 771 O O . LYS A 1 109 ? 40.076 -1.032 32.430 1.00 33.84 109 LYS A O 1
ATOM 776 N N . ALA A 1 110 ? 40.358 -3.180 33.149 1.00 33.28 110 ALA A N 1
ATOM 777 C CA . ALA A 1 110 ? 39.097 -3.602 33.787 1.00 33.28 110 ALA A CA 1
ATOM 778 C C . ALA A 1 110 ? 37.752 -3.589 33.021 1.00 33.28 110 ALA A C 1
ATOM 780 O O . ALA A 1 110 ? 37.187 -2.536 32.762 1.00 33.28 110 ALA A O 1
ATOM 781 N N . ALA A 1 111 ? 37.198 -4.797 32.823 1.00 35.78 111 ALA A N 1
ATOM 782 C CA . ALA A 1 111 ? 35.875 -5.284 33.280 1.00 35.78 111 ALA A CA 1
ATOM 783 C C . ALA A 1 111 ? 35.711 -6.730 32.727 1.00 35.78 111 ALA A C 1
ATOM 785 O O . ALA A 1 111 ? 35.736 -6.917 31.518 1.00 35.78 111 ALA A O 1
ATOM 786 N N . ALA A 1 112 ? 35.796 -7.826 33.498 1.00 34.50 112 ALA A N 1
ATOM 787 C CA . ALA A 1 112 ? 34.792 -8.336 34.449 1.00 34.50 112 ALA A CA 1
ATOM 788 C C . ALA A 1 112 ? 33.378 -8.288 33.821 1.00 34.50 112 ALA A C 1
ATOM 790 O O . ALA A 1 112 ? 32.896 -7.204 33.537 1.00 34.50 112 ALA A O 1
ATOM 791 N N . VAL A 1 113 ? 32.622 -9.353 33.550 1.00 33.34 113 VAL A N 1
ATOM 792 C CA . VAL A 1 113 ? 32.628 -10.774 33.923 1.00 33.34 113 VAL A CA 1
ATOM 793 C C . VAL A 1 113 ? 31.764 -11.475 32.859 1.00 33.34 113 VAL A C 1
ATOM 795 O O . VAL A 1 113 ? 30.693 -10.969 32.529 1.00 33.34 113 VAL A O 1
ATOM 798 N N . ALA A 1 114 ? 32.177 -12.627 32.333 1.00 31.11 114 ALA A N 1
ATOM 799 C CA . ALA A 1 114 ? 31.299 -13.496 31.554 1.00 31.11 114 ALA A CA 1
ATOM 800 C C . ALA A 1 114 ? 31.585 -14.963 31.883 1.00 31.11 114 ALA A C 1
ATOM 802 O O . ALA A 1 114 ? 32.737 -15.346 32.056 1.00 31.11 114 ALA A O 1
ATOM 803 N N . ALA A 1 115 ? 30.499 -15.736 31.876 1.00 31.55 115 ALA A N 1
ATOM 804 C CA . ALA A 1 115 ? 30.411 -17.193 31.902 1.00 31.55 115 ALA A CA 1
ATOM 805 C C . ALA A 1 115 ? 30.447 -17.874 33.281 1.00 31.55 115 ALA A C 1
ATOM 807 O O . ALA A 1 115 ? 31.475 -18.350 33.746 1.00 31.55 115 ALA A O 1
ATOM 808 N N . VAL A 1 116 ? 29.251 -18.072 33.841 1.00 32.94 116 VAL A N 1
ATOM 809 C CA . VAL A 1 116 ? 28.875 -19.398 34.346 1.00 32.94 116 VAL A CA 1
ATOM 810 C C . VAL A 1 116 ? 27.579 -19.787 33.644 1.00 32.94 116 VAL A C 1
ATOM 812 O O . VAL A 1 116 ? 26.532 -19.177 33.847 1.00 32.94 116 VAL A O 1
ATOM 815 N N . ALA A 1 117 ? 27.693 -20.762 32.751 1.00 34.62 117 ALA A N 1
ATOM 816 C CA . ALA A 1 117 ? 26.578 -21.516 32.215 1.00 34.62 117 ALA A CA 1
ATOM 817 C C . ALA A 1 117 ? 26.369 -22.736 33.114 1.00 34.62 117 ALA A C 1
ATOM 819 O O . ALA A 1 117 ? 27.330 -23.467 33.332 1.00 34.62 117 ALA A O 1
ATOM 820 N N . ALA A 1 118 ? 25.143 -22.950 33.596 1.00 31.83 118 ALA A N 1
ATOM 821 C CA . ALA A 1 118 ? 24.578 -24.277 33.844 1.00 31.83 118 ALA A CA 1
ATOM 822 C C . ALA A 1 118 ? 23.113 -24.180 34.312 1.00 31.83 118 ALA A C 1
ATOM 824 O O . ALA A 1 118 ? 22.817 -23.567 35.331 1.00 31.83 118 ALA A O 1
ATOM 825 N N . ASP A 1 119 ? 22.266 -24.884 33.561 1.00 31.66 119 ASP A N 1
ATOM 826 C CA . ASP A 1 119 ? 21.256 -25.823 34.062 1.00 31.66 119 ASP A CA 1
ATOM 827 C C . ASP A 1 119 ? 19.864 -25.348 34.544 1.00 31.66 119 ASP A C 1
ATOM 829 O O . ASP A 1 119 ? 19.668 -24.260 35.075 1.00 31.66 119 ASP A O 1
ATOM 833 N N . ALA A 1 120 ? 18.909 -26.269 34.345 1.00 35.22 120 ALA A N 1
ATOM 834 C CA . ALA A 1 120 ? 17.479 -26.270 34.672 1.00 35.22 120 ALA A CA 1
ATOM 835 C C . ALA A 1 120 ? 16.583 -25.399 33.763 1.00 35.22 120 ALA A C 1
ATOM 837 O O . ALA A 1 120 ? 16.785 -24.211 33.567 1.00 35.22 120 ALA A O 1
ATOM 838 N N . GLY A 1 121 ? 15.506 -25.888 33.153 1.00 29.77 121 GLY A N 1
ATOM 839 C CA . GLY A 1 121 ? 14.644 -27.006 33.513 1.00 29.77 121 GLY A CA 1
ATOM 840 C C . GLY A 1 121 ? 13.194 -26.551 33.295 1.00 29.77 121 GLY A C 1
ATOM 841 O O . GLY A 1 121 ? 12.843 -25.403 33.557 1.00 29.77 121 GLY A O 1
ATOM 842 N N . LYS A 1 122 ? 12.360 -27.433 32.738 1.00 42.31 122 LYS A N 1
ATOM 843 C CA . LYS A 1 122 ? 10.907 -27.283 32.522 1.00 42.31 122 LYS A CA 1
ATOM 844 C C . LYS A 1 122 ? 10.194 -26.459 33.614 1.00 42.31 122 LYS A C 1
ATOM 846 O O . LYS A 1 122 ? 10.296 -26.832 34.773 1.00 42.31 122 LYS A O 1
ATOM 851 N N . ALA A 1 123 ? 9.379 -25.465 33.215 1.00 41.41 123 ALA A N 1
ATOM 852 C CA . ALA A 1 123 ? 8.030 -25.154 33.753 1.00 41.41 123 ALA A CA 1
ATOM 853 C C . ALA A 1 123 ? 7.635 -23.659 33.658 1.00 41.41 123 ALA A C 1
ATOM 855 O O . ALA A 1 123 ? 7.644 -22.957 34.662 1.00 41.41 123 ALA A O 1
ATOM 856 N N . VAL A 1 124 ? 7.165 -23.155 32.503 1.00 39.53 124 VAL A N 1
ATOM 857 C CA . VAL A 1 124 ? 6.391 -21.881 32.470 1.00 39.53 124 VAL A CA 1
ATOM 858 C C . VAL A 1 124 ? 5.280 -21.870 31.398 1.00 39.53 124 VAL A C 1
ATOM 860 O O . VAL A 1 124 ? 4.886 -20.822 30.897 1.00 39.53 124 VAL A O 1
ATOM 863 N N . ALA A 1 125 ? 4.724 -23.029 31.029 1.00 45.00 125 ALA A N 1
ATOM 864 C CA . ALA A 1 125 ? 3.602 -23.090 30.077 1.00 45.00 125 ALA A CA 1
ATOM 865 C C . ALA A 1 125 ? 2.206 -22.966 30.734 1.00 45.00 125 ALA A C 1
ATOM 867 O O . ALA A 1 125 ? 1.217 -22.796 30.032 1.00 45.00 125 ALA A O 1
ATOM 868 N N . SER A 1 126 ? 2.096 -22.983 32.070 1.00 50.41 126 SER A N 1
ATOM 869 C CA . SER A 1 126 ? 0.799 -23.119 32.771 1.00 50.41 126 SER A CA 1
ATOM 870 C C . SER A 1 126 ? 0.404 -21.918 33.651 1.00 50.41 126 SER A C 1
ATOM 872 O O . SER A 1 126 ? -0.334 -22.049 34.623 1.00 50.41 126 SER A O 1
ATOM 874 N N . ARG A 1 127 ? 0.908 -20.708 33.357 1.00 44.25 127 ARG A N 1
ATOM 875 C CA . ARG A 1 127 ? 0.635 -19.518 34.199 1.00 44.25 127 ARG A CA 1
ATOM 876 C C . ARG A 1 127 ? 0.106 -18.284 33.459 1.00 44.25 127 ARG A C 1
ATOM 878 O O . ARG A 1 127 ? -0.021 -17.223 34.063 1.00 44.25 127 ARG A O 1
ATOM 885 N N . ARG A 1 128 ? -0.243 -18.400 32.169 1.00 45.44 128 ARG A N 1
ATOM 886 C CA . ARG A 1 128 ? -0.819 -17.285 31.379 1.00 45.44 128 ARG A CA 1
ATOM 887 C C . ARG A 1 128 ? -2.333 -17.348 31.173 1.00 45.44 128 ARG A C 1
ATOM 889 O O . ARG A 1 128 ? -2.931 -16.323 30.873 1.00 45.44 128 ARG A O 1
ATOM 896 N N . THR A 1 129 ? -2.975 -18.489 31.399 1.00 50.75 129 THR A N 1
ATOM 897 C CA . THR A 1 129 ? -4.391 -18.710 31.046 1.00 50.75 129 THR A CA 1
ATOM 898 C C . THR A 1 129 ? -5.405 -18.407 32.154 1.00 50.75 129 THR A C 1
ATOM 900 O O . THR A 1 129 ? -6.601 -18.519 31.916 1.00 50.75 129 THR A O 1
ATOM 903 N N . ARG A 1 130 ? -4.982 -17.948 33.343 1.00 45.69 130 ARG A N 1
ATOM 904 C CA . ARG A 1 130 ? -5.904 -17.560 34.439 1.00 45.69 130 ARG A CA 1
ATOM 905 C C . ARG A 1 130 ? -5.909 -16.074 34.814 1.00 45.69 130 ARG A C 1
ATOM 907 O O . ARG A 1 130 ? -6.672 -15.681 35.688 1.00 45.69 130 ARG A O 1
ATOM 914 N N . ARG A 1 131 ? -5.129 -15.222 34.135 1.00 43.94 131 ARG A N 1
ATOM 915 C CA . ARG A 1 131 ? -5.133 -13.758 34.370 1.00 43.94 131 ARG A CA 1
ATOM 916 C C . ARG A 1 131 ? -6.083 -12.966 33.463 1.00 43.94 131 ARG A C 1
ATOM 918 O O . ARG A 1 131 ? -6.251 -11.772 33.672 1.00 43.94 131 ARG A O 1
ATOM 925 N N . SER A 1 132 ? -6.740 -13.606 32.497 1.00 49.06 132 SER A N 1
ATOM 926 C CA . SER A 1 132 ? -7.627 -12.937 31.532 1.00 49.06 132 SER A CA 1
ATOM 927 C C . SER A 1 132 ? -9.087 -12.796 31.981 1.00 49.06 132 SER A C 1
ATOM 929 O O . SER A 1 132 ? -9.858 -12.143 31.285 1.00 49.06 132 SER A O 1
ATOM 931 N N . ARG A 1 133 ? -9.493 -13.359 33.131 1.00 47.97 133 ARG A N 1
ATOM 932 C CA . ARG A 1 133 ? -10.906 -13.333 33.567 1.00 47.97 133 ARG A CA 1
ATOM 933 C C . ARG A 1 133 ? -11.241 -12.273 34.627 1.00 47.97 133 ARG A C 1
ATOM 935 O O . ARG A 1 133 ? -12.411 -11.961 34.794 1.00 47.97 133 ARG A O 1
ATOM 942 N N . ALA A 1 134 ? -10.241 -11.676 35.283 1.00 46.03 134 ALA A N 1
ATOM 943 C CA . ALA A 1 134 ? -10.438 -10.726 36.391 1.00 46.03 134 ALA A CA 1
ATOM 944 C C . ALA A 1 134 ? -10.232 -9.239 36.023 1.00 46.03 134 ALA A C 1
ATOM 946 O O . ALA A 1 134 ? -10.407 -8.376 36.870 1.00 46.03 134 ALA A O 1
ATOM 947 N N . ALA A 1 135 ? -9.901 -8.916 34.766 1.00 44.06 135 ALA A N 1
ATOM 948 C CA . ALA A 1 135 ? -9.752 -7.529 34.292 1.00 44.06 135 ALA A CA 1
ATOM 949 C C . ALA A 1 135 ? -11.018 -6.981 33.595 1.00 44.06 135 ALA A C 1
ATOM 951 O O . ALA A 1 135 ? -10.954 -5.983 32.883 1.00 44.06 135 ALA A O 1
ATOM 952 N N . ARG A 1 136 ? -12.165 -7.663 33.745 1.00 48.34 136 ARG A N 1
ATOM 953 C CA . ARG A 1 136 ? -13.433 -7.325 33.068 1.00 48.34 136 ARG A CA 1
ATOM 954 C C . ARG A 1 136 ? -14.402 -6.511 33.934 1.00 48.34 136 ARG A C 1
ATOM 956 O O . ARG A 1 136 ? -15.502 -6.211 33.490 1.00 48.34 136 ARG A O 1
ATOM 963 N N . ALA A 1 137 ? -14.002 -6.133 35.141 1.00 46.47 137 ALA A N 1
ATOM 964 C CA . ALA A 1 137 ? -14.778 -5.264 36.009 1.00 46.47 137 ALA A CA 1
ATOM 965 C C . ALA A 1 137 ? -13.938 -4.022 36.317 1.00 46.47 137 ALA A C 1
ATOM 967 O O . ALA A 1 137 ? -12.790 -4.145 36.737 1.00 46.47 137 ALA A O 1
ATOM 968 N N . THR A 1 138 ? -14.528 -2.839 36.142 1.00 43.00 138 THR A N 1
ATOM 969 C CA . THR A 1 138 ? -14.004 -1.510 36.519 1.00 43.00 138 THR A CA 1
ATOM 970 C C . THR A 1 138 ? -12.987 -0.844 35.564 1.00 43.00 138 THR A C 1
ATOM 972 O O . THR A 1 138 ? -11.774 -0.969 35.685 1.00 43.00 138 THR A O 1
ATOM 975 N N . GLY A 1 139 ? -13.506 -0.032 34.632 1.00 44.56 139 GLY A N 1
ATOM 976 C CA . GLY A 1 139 ? -12.950 1.304 34.346 1.00 44.56 139 GLY A CA 1
ATOM 977 C C . GLY A 1 139 ? -11.846 1.477 33.295 1.00 44.56 139 GLY A C 1
ATOM 978 O O . GLY A 1 139 ? -11.564 2.614 32.919 1.00 44.56 139 GLY A O 1
ATOM 979 N N . ALA A 1 140 ? -11.242 0.421 32.753 1.00 48.31 140 ALA A N 1
ATOM 980 C CA . ALA A 1 140 ? -10.326 0.583 31.622 1.00 48.31 140 ALA A CA 1
ATOM 981 C C . ALA A 1 140 ? -11.145 0.818 30.345 1.00 48.31 140 ALA A C 1
ATOM 983 O O . ALA A 1 140 ? -11.862 -0.084 29.920 1.00 48.31 140 ALA A O 1
ATOM 984 N N . ARG A 1 141 ? -11.045 2.003 29.720 1.00 55.25 141 ARG A N 1
ATOM 985 C CA . ARG A 1 141 ? -11.550 2.235 28.352 1.00 55.25 141 ARG A CA 1
ATOM 986 C C . ARG A 1 141 ? -10.924 1.173 27.448 1.00 55.25 141 ARG A C 1
ATOM 988 O O . ARG A 1 141 ? -9.764 1.292 27.049 1.00 55.25 141 ARG A O 1
ATOM 995 N N . THR A 1 142 ? -11.649 0.083 27.219 1.00 60.28 142 THR A N 1
ATOM 996 C CA . THR A 1 142 ? -11.167 -1.073 26.474 1.00 60.28 142 THR A CA 1
ATOM 997 C C . THR A 1 142 ? -10.878 -0.589 25.071 1.00 60.28 142 THR A C 1
ATOM 999 O O . THR A 1 142 ? -11.793 -0.197 24.358 1.00 60.28 142 THR A O 1
ATOM 1002 N N . ARG A 1 143 ? -9.600 -0.548 24.698 1.00 70.56 143 ARG A N 1
ATOM 1003 C CA . ARG A 1 143 ? -9.183 -0.205 23.340 1.00 70.56 143 ARG A CA 1
ATOM 1004 C C . ARG A 1 143 ? -9.784 -1.254 22.412 1.00 70.56 143 ARG A C 1
ATOM 1006 O O . ARG A 1 143 ? -9.336 -2.399 22.425 1.00 70.56 143 ARG A O 1
ATOM 1013 N N . VAL A 1 144 ? -10.811 -0.876 21.661 1.00 81.44 144 VAL A N 1
ATOM 1014 C CA . VAL A 1 144 ? -11.479 -1.786 20.732 1.00 81.44 144 VAL A CA 1
ATOM 1015 C C . VAL A 1 144 ? -10.748 -1.731 19.395 1.00 81.44 144 VAL A C 1
ATOM 1017 O O . VAL A 1 144 ? -10.303 -0.673 18.937 1.00 81.44 144 VAL A O 1
ATOM 1020 N N . ALA A 1 145 ? -10.553 -2.894 18.779 1.00 87.50 145 ALA A N 1
ATOM 1021 C CA . ALA A 1 145 ? -9.939 -2.961 17.467 1.00 87.50 145 ALA A CA 1
ATOM 1022 C C . ALA A 1 145 ? -10.883 -2.362 16.412 1.00 87.50 145 ALA A C 1
ATOM 1024 O O . ALA A 1 145 ? -12.093 -2.542 16.477 1.00 87.50 145 ALA A O 1
ATOM 1025 N N . LEU A 1 146 ? -10.323 -1.702 15.389 1.00 89.19 146 LEU A N 1
ATOM 1026 C CA . LEU A 1 146 ? -11.117 -0.980 14.380 1.00 89.19 146 LEU A CA 1
ATOM 1027 C C . LEU A 1 146 ? -12.235 -1.823 13.748 1.00 89.19 146 LEU A C 1
ATOM 1029 O O . LEU A 1 146 ? -13.309 -1.316 13.468 1.00 89.19 146 LEU A O 1
ATOM 1033 N N . HIS A 1 147 ? -11.971 -3.102 13.488 1.00 90.38 147 HIS A N 1
ATOM 1034 C CA . HIS A 1 147 ? -12.940 -3.979 12.837 1.00 90.38 147 HIS A CA 1
ATOM 1035 C C . HIS A 1 147 ? -14.143 -4.292 13.730 1.00 90.38 147 HIS A C 1
ATOM 1037 O O . HIS A 1 147 ? -15.249 -4.378 13.211 1.00 90.38 147 HIS A O 1
ATOM 1043 N N . ASP A 1 148 ? -13.945 -4.419 15.041 1.00 90.12 148 ASP A N 1
ATOM 1044 C CA . ASP A 1 148 ? -15.038 -4.667 15.981 1.00 90.12 148 ASP A CA 1
ATOM 1045 C C . ASP A 1 148 ? -15.888 -3.403 16.182 1.00 90.12 148 ASP A C 1
ATOM 1047 O O . ASP A 1 148 ? -17.106 -3.499 16.274 1.00 90.12 148 ASP A O 1
ATOM 1051 N N . GLU A 1 149 ? -15.276 -2.213 16.143 1.00 91.81 149 GLU A N 1
ATOM 1052 C CA . GLU A 1 149 ? -16.022 -0.944 16.126 1.00 91.81 149 GLU A CA 1
ATOM 1053 C C . GLU A 1 149 ? -16.845 -0.774 14.844 1.00 91.81 149 GLU A C 1
ATOM 1055 O O . GLU A 1 149 ? -18.010 -0.396 14.920 1.00 91.81 149 GLU A O 1
ATOM 1060 N N . ILE A 1 150 ? -16.288 -1.105 13.670 1.00 91.69 150 ILE A N 1
ATOM 1061 C CA . ILE A 1 150 ? -17.052 -1.083 12.410 1.00 91.69 150 ILE A CA 1
ATOM 1062 C C . ILE A 1 150 ? -18.263 -2.020 12.510 1.00 91.69 150 ILE A C 1
ATOM 1064 O O . ILE A 1 150 ? -19.364 -1.633 12.126 1.00 91.69 150 ILE A O 1
ATOM 1068 N N . VAL A 1 151 ? -18.084 -3.229 13.055 1.00 92.88 151 VAL A N 1
ATOM 1069 C CA . VAL A 1 151 ? -19.192 -4.174 13.257 1.00 92.88 151 VAL A CA 1
ATOM 1070 C C . VAL A 1 151 ? -20.243 -3.600 14.207 1.00 92.88 151 VAL A C 1
ATOM 1072 O O . VAL A 1 151 ? -21.427 -3.645 13.887 1.00 92.88 151 VAL A O 1
ATOM 1075 N N . ALA A 1 152 ? -19.824 -3.027 15.338 1.00 92.81 152 ALA A N 1
ATOM 1076 C CA . ALA A 1 152 ? -20.735 -2.445 16.319 1.00 92.81 152 ALA A CA 1
ATOM 1077 C C . ALA A 1 152 ? -21.539 -1.269 15.743 1.00 92.81 152 ALA A C 1
ATOM 1079 O O . ALA A 1 152 ? -22.745 -1.193 15.948 1.00 92.81 152 ALA A O 1
ATOM 1080 N N . VAL A 1 153 ? -20.899 -0.374 14.985 1.00 92.62 153 VAL A N 1
ATOM 1081 C CA . VAL A 1 153 ? -21.590 0.764 14.361 1.00 92.62 153 VAL A CA 1
ATOM 1082 C C . VAL A 1 153 ? -22.592 0.299 13.307 1.00 92.62 153 VAL A C 1
ATOM 1084 O O . VAL A 1 153 ? -23.709 0.808 13.283 1.00 92.62 153 VAL A O 1
ATOM 1087 N N . ILE A 1 154 ? -22.236 -0.681 12.469 1.00 92.88 154 ILE A N 1
ATOM 1088 C CA . ILE A 1 154 ? -23.172 -1.213 11.467 1.00 92.88 154 ILE A CA 1
ATOM 1089 C C . ILE A 1 154 ? -24.341 -1.940 12.143 1.00 92.88 154 ILE A C 1
ATOM 1091 O O . ILE A 1 154 ? -25.474 -1.811 11.688 1.00 92.88 154 ILE A O 1
ATOM 1095 N N . ALA A 1 155 ? -24.097 -2.670 13.234 1.00 90.81 155 ALA A N 1
ATOM 1096 C CA . ALA A 1 155 ? -25.159 -3.332 13.990 1.00 90.81 155 ALA A CA 1
ATOM 1097 C C . ALA A 1 155 ? -26.161 -2.336 14.605 1.00 90.81 155 ALA A C 1
ATOM 1099 O O . ALA A 1 155 ? -27.335 -2.658 14.739 1.00 90.81 155 ALA A O 1
ATOM 1100 N N . GLU A 1 156 ? -25.715 -1.129 14.956 1.00 90.38 156 GLU A N 1
ATOM 1101 C CA . GLU A 1 156 ? -26.567 -0.107 15.574 1.00 90.38 156 GLU A CA 1
ATOM 1102 C C . GLU A 1 156 ? -27.242 0.840 14.578 1.00 90.38 156 GLU A C 1
ATOM 1104 O O . GLU A 1 156 ? -28.403 1.192 14.757 1.00 90.38 156 GLU A O 1
ATOM 1109 N N . ARG A 1 157 ? -26.511 1.304 13.556 1.00 90.12 157 ARG A N 1
ATOM 1110 C CA . ARG A 1 157 ? -26.975 2.337 12.611 1.00 90.12 157 ARG A CA 1
ATOM 1111 C C . ARG A 1 157 ? -27.307 1.783 11.219 1.00 90.12 157 ARG A C 1
ATOM 1113 O O . ARG A 1 157 ? -27.754 2.533 10.353 1.00 90.12 157 ARG A O 1
ATOM 1120 N N . GLY A 1 158 ? -27.088 0.488 10.994 1.00 90.38 158 GLY A N 1
ATOM 1121 C CA . GLY A 1 158 ? -27.293 -0.174 9.709 1.00 90.38 158 GLY A CA 1
ATOM 1122 C C . GLY A 1 158 ? -26.166 0.070 8.692 1.00 90.38 158 GLY A C 1
ATOM 1123 O O . GLY A 1 158 ? -25.110 0.614 9.027 1.00 90.38 158 GLY A O 1
ATOM 1124 N N . PRO A 1 159 ? -26.357 -0.358 7.428 1.00 91.88 159 PRO A N 1
ATOM 1125 C CA . PRO A 1 159 ? -25.355 -0.214 6.378 1.00 91.88 159 PRO A CA 1
ATOM 1126 C C . PRO A 1 159 ? -25.096 1.253 6.027 1.00 91.88 159 PRO A C 1
ATOM 1128 O O . PRO A 1 159 ? -26.017 1.984 5.656 1.00 91.88 159 PRO A O 1
ATOM 1131 N N . GLN A 1 160 ? -23.831 1.663 6.070 1.00 93.81 160 GLN A N 1
ATOM 1132 C CA . GLN A 1 160 ? -23.411 3.055 5.883 1.00 93.81 160 GLN A CA 1
ATOM 1133 C C . GLN A 1 160 ? -22.196 3.166 4.965 1.00 93.81 160 GLN A C 1
ATOM 1135 O O . GLN A 1 160 ? -21.516 2.185 4.657 1.00 93.81 160 GLN A O 1
ATOM 1140 N N . THR A 1 161 ? -21.920 4.368 4.480 1.00 94.81 161 THR A N 1
ATOM 1141 C CA . THR A 1 161 ? -20.711 4.641 3.699 1.00 94.81 161 THR A CA 1
ATOM 1142 C C . THR A 1 161 ? -19.460 4.614 4.584 1.00 94.81 161 THR A C 1
ATOM 1144 O O . THR A 1 161 ? -19.519 4.764 5.803 1.00 94.81 161 THR A O 1
ATOM 1147 N N . ALA A 1 162 ? -18.283 4.437 3.978 1.00 92.56 162 ALA A N 1
ATOM 1148 C CA . ALA A 1 162 ? -17.024 4.404 4.729 1.00 92.56 162 ALA A CA 1
ATOM 1149 C C . ALA A 1 162 ? -16.718 5.726 5.461 1.00 92.56 162 ALA A C 1
ATOM 1151 O O . ALA A 1 162 ? -16.088 5.701 6.516 1.00 92.56 162 ALA A O 1
ATOM 1152 N N . SER A 1 163 ? -17.158 6.863 4.912 1.00 92.44 163 SER A N 1
ATOM 1153 C CA . SER A 1 163 ? -17.044 8.182 5.543 1.00 92.44 163 SER A CA 1
ATOM 1154 C C . SER A 1 163 ? -17.952 8.310 6.762 1.00 92.44 163 SER A C 1
ATOM 1156 O O . SER A 1 163 ? -17.481 8.715 7.818 1.00 92.44 163 SER A O 1
ATOM 1158 N N . GLU A 1 164 ? -19.217 7.901 6.648 1.00 92.56 164 GLU A N 1
ATOM 1159 C CA . GLU A 1 164 ? -20.168 7.906 7.770 1.00 92.56 164 GLU A CA 1
ATOM 1160 C C . GLU A 1 164 ? -19.692 6.994 8.908 1.00 92.56 164 GLU A C 1
ATOM 1162 O O . GLU A 1 164 ? -19.722 7.389 10.072 1.00 92.56 164 GLU A O 1
ATOM 1167 N N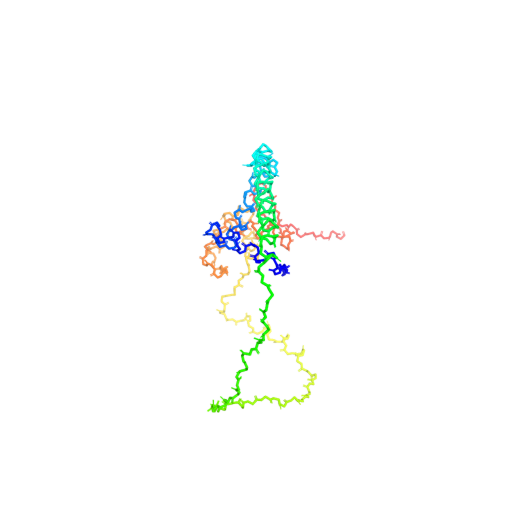 . LEU A 1 165 ? -19.159 5.814 8.572 1.00 91.44 165 LEU A N 1
ATOM 1168 C CA . LEU A 1 165 ? -18.569 4.900 9.550 1.00 91.44 165 LEU A CA 1
ATOM 1169 C C . LEU A 1 165 ? -17.344 5.506 10.244 1.00 91.44 165 LEU A C 1
ATOM 1171 O O . LEU A 1 165 ? -17.196 5.352 11.452 1.00 91.44 165 LEU A O 1
ATOM 1175 N N . ALA A 1 166 ? -16.470 6.205 9.515 1.00 91.12 166 ALA A N 1
ATOM 1176 C CA . ALA A 1 166 ? -15.314 6.867 10.115 1.00 91.12 166 ALA A CA 1
ATOM 1177 C C . ALA A 1 166 ? -15.745 7.938 11.134 1.00 91.12 166 ALA A C 1
ATOM 1179 O O . ALA A 1 166 ? -15.231 7.949 12.254 1.00 91.12 166 ALA A O 1
ATOM 1180 N N . THR A 1 167 ? -16.734 8.766 10.780 1.00 91.31 167 THR A N 1
ATOM 1181 C CA . THR A 1 167 ? -17.311 9.778 11.677 1.00 91.31 167 THR A CA 1
ATOM 1182 C C . THR A 1 167 ? -17.967 9.136 12.900 1.00 91.31 167 THR A C 1
ATOM 1184 O O . THR A 1 167 ? -17.637 9.496 14.025 1.00 91.31 167 THR A O 1
ATOM 1187 N N . ALA A 1 168 ? -18.812 8.119 12.713 1.00 90.44 168 ALA A N 1
ATOM 1188 C CA . ALA A 1 168 ? -19.497 7.426 13.806 1.00 90.44 168 ALA A CA 1
ATOM 1189 C C . ALA A 1 168 ? -18.528 6.735 14.787 1.00 90.44 168 ALA A C 1
ATOM 1191 O O . ALA A 1 168 ? -18.751 6.718 15.999 1.00 90.44 168 ALA A O 1
ATOM 1192 N N . ILE A 1 169 ? -17.427 6.171 14.281 1.00 89.19 169 ILE A N 1
ATOM 1193 C CA . ILE A 1 169 ? -16.383 5.561 15.117 1.00 89.19 169 ILE A CA 1
ATOM 1194 C C . ILE A 1 169 ? -15.590 6.638 15.869 1.00 89.19 169 ILE A C 1
ATOM 1196 O O . ILE A 1 169 ? -15.247 6.440 17.038 1.00 89.19 169 ILE A O 1
ATOM 1200 N N . ALA A 1 170 ? -15.312 7.777 15.228 1.00 87.06 170 ALA A N 1
ATOM 1201 C CA . ALA A 1 170 ? -14.657 8.910 15.872 1.00 87.06 170 ALA A CA 1
ATOM 1202 C C . ALA A 1 170 ? -15.526 9.506 16.996 1.00 87.06 170 ALA A C 1
ATOM 1204 O O . ALA A 1 170 ? -15.011 9.720 18.092 1.00 87.06 170 ALA A O 1
ATOM 1205 N N . GLU A 1 171 ? -16.837 9.668 16.773 1.00 86.38 171 GLU A N 1
ATOM 1206 C CA . GLU A 1 171 ? -17.819 10.111 17.782 1.00 86.38 171 GLU A CA 1
ATOM 1207 C C . GLU A 1 171 ? -17.814 9.217 19.027 1.00 86.38 171 GLU A C 1
ATOM 1209 O O . GLU A 1 171 ? -17.899 9.696 20.156 1.00 86.38 171 GLU A O 1
ATOM 1214 N N . ARG A 1 172 ? -17.680 7.900 18.837 1.00 83.19 172 ARG A N 1
ATOM 1215 C CA . ARG A 1 172 ? -17.630 6.938 19.945 1.00 83.19 172 ARG A CA 1
ATOM 1216 C C . ARG A 1 172 ? -16.350 7.038 20.765 1.00 83.19 172 ARG A C 1
ATOM 1218 O O . ARG A 1 172 ? -16.351 6.626 21.924 1.00 83.19 172 ARG A O 1
ATOM 1225 N N . GLY A 1 173 ? -15.251 7.513 20.176 1.00 79.75 173 GLY A N 1
ATOM 1226 C CA . GLY A 1 173 ? -13.963 7.695 20.854 1.00 79.75 173 GLY A CA 1
ATOM 1227 C C . GLY A 1 173 ? -13.337 6.412 21.425 1.00 79.75 173 GLY A C 1
ATOM 1228 O O . GLY A 1 173 ? -12.396 6.479 22.216 1.00 79.75 173 GLY A O 1
ATOM 1229 N N . ARG A 1 174 ? -13.860 5.231 21.066 1.00 78.38 174 ARG A N 1
ATOM 1230 C CA . ARG A 1 174 ? -13.398 3.918 21.563 1.00 78.38 174 ARG A CA 1
ATOM 1231 C C . ARG A 1 174 ? -12.247 3.350 20.739 1.00 78.38 174 ARG A C 1
ATOM 1233 O O . ARG A 1 174 ? -11.431 2.578 21.252 1.00 78.38 174 ARG A O 1
ATOM 1240 N N . TYR A 1 175 ? -12.168 3.753 19.473 1.00 77.50 175 TYR A N 1
ATOM 1241 C CA . TYR A 1 175 ? -11.059 3.419 18.597 1.00 77.50 175 TYR A CA 1
ATOM 1242 C C . TYR A 1 175 ? -9.871 4.349 18.851 1.00 77.50 175 TYR A C 1
ATOM 1244 O O . TYR A 1 175 ? -9.999 5.569 18.803 1.00 77.50 175 TYR A O 1
ATOM 1252 N N . HIS A 1 176 ? -8.691 3.767 19.062 1.00 71.75 176 HIS A N 1
ATOM 1253 C CA . HIS A 1 176 ? -7.452 4.526 19.188 1.00 71.75 176 HIS A CA 1
ATOM 1254 C C . HIS A 1 176 ? -6.590 4.331 17.940 1.00 71.75 176 HIS A C 1
ATOM 1256 O O . HIS A 1 176 ? -6.157 3.212 17.641 1.00 71.75 176 HIS A O 1
ATOM 1262 N N . ALA A 1 177 ? -6.309 5.424 17.226 1.00 68.25 177 ALA A N 1
ATOM 1263 C CA . ALA A 1 177 ? -5.446 5.391 16.051 1.00 68.25 177 ALA A CA 1
ATOM 1264 C C . ALA A 1 177 ? -4.026 4.904 16.428 1.00 68.25 177 ALA A C 1
ATOM 1266 O O . ALA A 1 177 ? -3.492 5.299 17.475 1.00 68.25 177 ALA A O 1
ATOM 1267 N N . PRO A 1 178 ? -3.398 4.032 15.617 1.00 64.56 178 PRO A N 1
ATOM 1268 C CA . PRO A 1 178 ? -2.066 3.515 15.900 1.00 64.56 178 PRO A CA 1
ATOM 1269 C C . PRO A 1 178 ? -0.987 4.554 15.580 1.00 64.56 178 PRO A C 1
ATOM 1271 O O . PRO A 1 178 ? -0.769 4.843 14.413 1.00 64.56 178 PRO A O 1
ATOM 1274 N N . ARG A 1 179 ? -0.279 5.038 16.616 1.00 59.00 179 ARG A N 1
ATOM 1275 C CA . ARG A 1 179 ? 0.990 5.817 16.636 1.00 59.00 179 ARG A CA 1
ATOM 1276 C C . ARG A 1 179 ? 1.109 7.092 15.777 1.00 59.00 179 ARG A C 1
ATOM 1278 O O . ARG A 1 179 ? 1.925 7.932 16.123 1.00 59.00 179 ARG A O 1
ATOM 1285 N N . SER A 1 180 ? 0.337 7.262 14.710 1.00 61.25 180 SER A N 1
ATOM 1286 C CA . SER A 1 180 ? 0.475 8.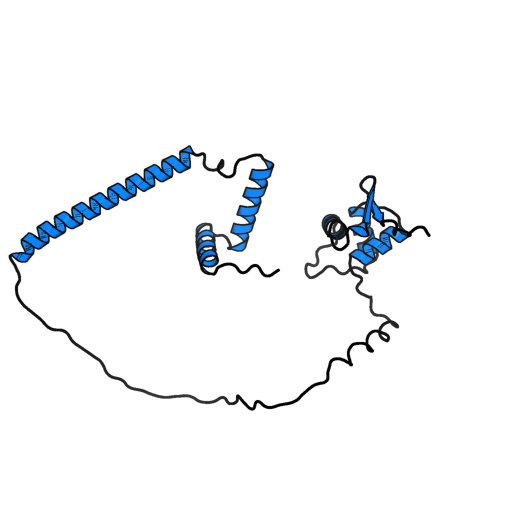339 13.726 1.00 61.25 180 SER A CA 1
ATOM 1287 C C . SER A 1 180 ? -0.419 9.549 13.992 1.00 61.25 180 SER A C 1
ATOM 1289 O O . SER A 1 180 ? -0.376 10.488 13.208 1.00 61.25 180 SER A O 1
ATOM 1291 N N . ALA A 1 181 ? -1.243 9.530 15.050 1.00 62.38 181 ALA A N 1
ATOM 1292 C CA . ALA A 1 181 ? -2.204 10.585 15.417 1.00 62.38 181 ALA A CA 1
ATOM 1293 C C . ALA A 1 181 ? -3.166 11.038 14.293 1.00 62.38 181 ALA A C 1
ATOM 1295 O O . ALA A 1 181 ? -3.939 11.973 14.487 1.00 62.38 181 ALA A O 1
ATOM 1296 N N . ARG A 1 182 ? -3.157 10.374 13.130 1.00 72.38 182 ARG A N 1
ATOM 1297 C CA . ARG A 1 182 ? -3.998 10.729 11.990 1.00 72.38 182 ARG A CA 1
ATOM 1298 C C . ARG A 1 182 ? -5.457 10.396 12.327 1.00 72.38 182 ARG A C 1
ATOM 1300 O O . ARG A 1 182 ? -5.705 9.283 12.810 1.00 72.38 182 ARG A O 1
ATOM 1307 N N . PRO A 1 183 ? -6.408 11.322 12.094 1.00 75.94 183 PRO A N 1
ATOM 1308 C CA . PRO A 1 183 ? -7.821 11.038 12.300 1.00 75.94 183 PRO A CA 1
ATOM 1309 C C . PRO A 1 183 ? -8.247 9.861 11.420 1.00 75.94 183 PRO A C 1
ATOM 1311 O O . PRO A 1 183 ? -7.718 9.666 10.323 1.00 75.94 183 PRO A O 1
ATOM 1314 N N . LEU A 1 184 ? -9.180 9.052 11.926 1.00 84.69 184 LEU A N 1
ATOM 1315 C CA . LEU A 1 184 ? -9.725 7.928 11.176 1.00 84.69 184 LEU A CA 1
ATOM 1316 C C . LEU A 1 184 ? -10.450 8.466 9.937 1.00 84.69 184 LEU A C 1
ATOM 1318 O O . LEU A 1 184 ? -11.372 9.266 10.061 1.00 84.69 184 LEU A O 1
ATOM 1322 N N . ASP A 1 185 ? -10.040 8.011 8.757 1.00 90.00 185 ASP A N 1
ATOM 1323 C CA . ASP A 1 185 ? -10.613 8.427 7.482 1.00 90.00 185 ASP A CA 1
ATOM 1324 C C . ASP A 1 185 ? -11.305 7.265 6.750 1.00 90.00 185 ASP A C 1
ATOM 1326 O O . ASP A 1 185 ? -11.140 6.079 7.067 1.00 90.00 185 ASP A O 1
ATOM 1330 N N . ALA A 1 186 ? -12.090 7.614 5.727 1.00 91.69 186 ALA A N 1
ATOM 1331 C CA . ALA A 1 186 ? -12.800 6.643 4.898 1.00 91.69 186 ALA A CA 1
ATOM 1332 C C . ALA A 1 186 ? -11.843 5.643 4.222 1.00 91.69 186 ALA A C 1
ATOM 1334 O O . ALA A 1 186 ? -12.197 4.478 4.026 1.00 91.69 186 ALA A O 1
ATOM 1335 N N . ALA A 1 187 ? -10.621 6.071 3.885 1.00 91.12 187 ALA A N 1
ATOM 1336 C CA . ALA A 1 187 ? -9.597 5.210 3.301 1.00 91.12 187 ALA A CA 1
ATOM 1337 C C . ALA A 1 187 ? -9.165 4.106 4.277 1.00 91.12 187 ALA A C 1
ATOM 1339 O O . ALA A 1 187 ? -9.104 2.937 3.895 1.00 91.12 187 ALA A O 1
ATOM 1340 N N . THR A 1 188 ? -8.954 4.442 5.550 1.00 90.38 188 THR A N 1
ATOM 1341 C CA . THR A 1 188 ? -8.591 3.485 6.602 1.00 90.38 188 THR A CA 1
ATOM 1342 C C . THR A 1 188 ? -9.713 2.481 6.864 1.00 90.38 188 THR A C 1
ATOM 1344 O O . THR A 1 188 ? -9.448 1.282 7.006 1.00 90.38 188 THR A O 1
ATOM 1347 N N . VAL A 1 189 ? -10.971 2.934 6.876 1.00 90.69 189 VAL A N 1
ATOM 1348 C CA . VAL A 1 189 ? -12.142 2.047 6.991 1.00 90.69 189 VAL A CA 1
ATOM 1349 C C . VAL A 1 189 ? -12.232 1.116 5.779 1.00 90.69 189 VAL A C 1
ATOM 1351 O O . VAL A 1 189 ? -12.338 -0.100 5.945 1.00 90.69 189 VAL A O 1
ATOM 1354 N N . ASN A 1 190 ? -12.096 1.646 4.560 1.00 93.44 190 ASN A N 1
ATOM 1355 C CA . ASN A 1 190 ? -12.101 0.847 3.333 1.00 93.44 190 ASN A CA 1
ATOM 1356 C C . ASN A 1 190 ? -10.979 -0.197 3.322 1.00 93.44 190 ASN A C 1
ATOM 1358 O O . ASN A 1 190 ? -11.240 -1.366 3.045 1.00 93.44 190 ASN A O 1
ATOM 1362 N N . ALA A 1 191 ? -9.754 0.192 3.678 1.00 91.50 191 ALA A N 1
ATOM 1363 C CA . ALA A 1 191 ? -8.621 -0.720 3.773 1.00 91.50 191 ALA A CA 1
ATOM 1364 C C . ALA A 1 191 ? -8.859 -1.821 4.820 1.00 91.50 191 ALA A C 1
ATOM 1366 O O . ALA A 1 191 ? -8.483 -2.976 4.610 1.00 91.50 191 ALA A O 1
ATOM 1367 N N . ARG A 1 192 ? -9.515 -1.492 5.943 1.00 92.38 192 ARG A N 1
ATOM 1368 C CA . ARG A 1 192 ? -9.850 -2.471 6.985 1.00 92.38 192 ARG A CA 1
ATOM 1369 C C . ARG A 1 192 ? -10.896 -3.477 6.513 1.00 92.38 192 ARG A C 1
ATOM 1371 O O . ARG A 1 192 ? -10.711 -4.668 6.753 1.00 92.38 192 ARG A O 1
ATOM 1378 N N . VAL A 1 193 ? -11.952 -3.006 5.857 1.00 92.25 193 VAL A N 1
ATOM 1379 C CA . VAL A 1 193 ? -13.069 -3.826 5.359 1.00 92.25 193 VAL A CA 1
ATOM 1380 C C . VAL A 1 193 ? -12.648 -4.696 4.171 1.00 92.25 193 VAL A C 1
ATOM 1382 O O . VAL A 1 193 ? -13.086 -5.835 4.056 1.00 92.25 193 VAL A O 1
ATOM 1385 N N . SER A 1 194 ? -11.753 -4.200 3.314 1.00 91.00 194 SER A N 1
ATOM 1386 C CA . SER A 1 194 ? -11.227 -4.948 2.164 1.00 91.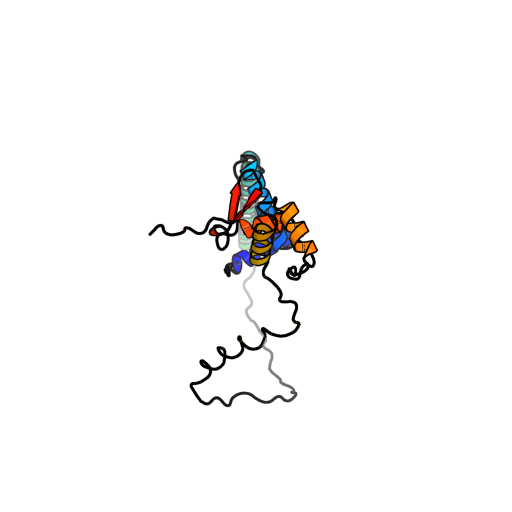00 194 SER A CA 1
ATOM 1387 C C . SER A 1 194 ? -10.112 -5.937 2.529 1.00 91.00 194 SER A C 1
ATOM 1389 O O . SER A 1 194 ? -9.689 -6.724 1.684 1.00 91.00 194 SER A O 1
ATOM 1391 N N . ASN A 1 195 ? -9.619 -5.922 3.772 1.00 93.62 195 ASN A N 1
ATOM 1392 C CA . ASN A 1 195 ? -8.583 -6.845 4.225 1.00 93.62 195 ASN A CA 1
ATOM 1393 C C . ASN A 1 195 ? -9.109 -8.295 4.190 1.00 93.62 195 ASN A C 1
ATOM 1395 O O . ASN A 1 195 ? -10.100 -8.564 4.870 1.00 93.62 195 ASN A O 1
ATOM 1399 N N . PRO A 1 196 ? -8.441 -9.248 3.506 1.00 91.88 196 PRO A N 1
ATOM 1400 C CA . PRO A 1 196 ? -8.916 -10.629 3.370 1.00 91.88 196 PRO A CA 1
ATOM 1401 C C . PRO A 1 196 ? -9.282 -11.316 4.690 1.00 91.88 196 PRO A C 1
ATOM 1403 O O . PRO A 1 196 ? -10.219 -12.104 4.728 1.00 91.88 196 PRO A O 1
ATOM 1406 N N . LYS A 1 197 ? -8.597 -10.974 5.789 1.00 92.88 197 LYS A N 1
ATOM 1407 C CA . LYS A 1 197 ? -8.879 -11.521 7.123 1.00 92.88 197 LYS A CA 1
ATOM 1408 C C . LYS A 1 197 ? -10.265 -11.137 7.655 1.00 92.88 197 LYS A C 1
ATOM 1410 O O . LYS A 1 197 ? -10.856 -11.897 8.412 1.00 92.88 197 LYS A O 1
ATOM 1415 N N . TYR A 1 198 ? -10.754 -9.943 7.318 1.00 92.19 198 TYR A N 1
ATOM 1416 C CA . TYR A 1 198 ? -12.011 -9.395 7.845 1.00 92.19 198 TYR A CA 1
ATOM 1417 C C . TYR A 1 198 ? -13.096 -9.249 6.777 1.00 92.19 198 TYR A C 1
ATOM 1419 O O . TYR A 1 198 ? -14.266 -9.125 7.124 1.00 92.19 198 TYR A O 1
ATOM 1427 N N . ARG A 1 199 ? -12.719 -9.302 5.496 1.00 91.19 199 ARG A N 1
ATOM 1428 C CA . ARG A 1 199 ? -13.605 -9.185 4.338 1.00 91.19 199 ARG A CA 1
ATOM 1429 C C . ARG A 1 199 ? -14.844 -10.089 4.410 1.00 91.19 199 ARG A C 1
ATOM 1431 O O . ARG A 1 199 ? -15.906 -9.568 4.096 1.00 91.19 199 ARG A O 1
ATOM 1438 N N . PRO A 1 200 ? -14.781 -11.359 4.866 1.00 92.88 200 PRO A N 1
ATOM 1439 C CA . PRO A 1 200 ? -15.975 -12.208 4.957 1.00 92.88 200 PRO A CA 1
ATOM 1440 C C . PRO A 1 200 ? -17.070 -11.671 5.889 1.00 92.88 200 PRO A C 1
ATOM 1442 O O . PRO A 1 200 ? -18.212 -12.084 5.777 1.00 92.88 200 PRO A O 1
ATOM 1445 N N . ARG A 1 201 ? -16.745 -10.749 6.808 1.00 91.56 201 ARG A N 1
ATOM 1446 C CA . ARG A 1 201 ? -17.705 -10.170 7.765 1.00 91.56 201 ARG A CA 1
ATOM 1447 C C . ARG A 1 201 ? -18.498 -8.997 7.189 1.00 91.56 201 ARG A C 1
ATOM 1449 O O . ARG A 1 201 ? -19.419 -8.517 7.843 1.00 91.56 201 ARG A O 1
ATOM 1456 N N . PHE A 1 202 ? -18.119 -8.500 6.013 1.00 92.56 202 PHE A N 1
ATOM 1457 C CA . PHE A 1 202 ? -18.661 -7.270 5.452 1.00 92.56 202 PHE A CA 1
ATOM 1458 C C . PHE A 1 202 ? -19.122 -7.474 4.014 1.00 92.56 202 PHE A C 1
ATOM 1460 O O . PHE A 1 202 ? -18.416 -8.055 3.193 1.00 92.56 202 PHE A O 1
ATOM 1467 N N . VAL A 1 203 ? -20.275 -6.903 3.681 1.00 92.62 203 VAL A N 1
ATOM 1468 C CA . VAL A 1 203 ? -20.826 -6.913 2.324 1.00 92.62 203 VAL A CA 1
ATOM 1469 C C . VAL A 1 203 ? -20.987 -5.480 1.849 1.00 92.62 203 VAL A C 1
ATOM 1471 O O . VAL A 1 203 ? -21.336 -4.586 2.618 1.00 92.62 203 VAL A O 1
ATOM 1474 N N . ARG A 1 204 ? -20.728 -5.243 0.561 1.00 92.19 204 ARG A N 1
ATOM 1475 C CA . ARG A 1 204 ? -20.993 -3.953 -0.075 1.00 92.19 204 ARG A CA 1
ATOM 1476 C C . ARG A 1 204 ? -22.245 -4.059 -0.935 1.00 92.19 204 ARG A C 1
ATOM 1478 O O . ARG A 1 204 ? -22.252 -4.812 -1.902 1.00 92.19 204 ARG A O 1
ATOM 1485 N N . ARG A 1 205 ? -23.283 -3.291 -0.602 1.00 88.69 205 ARG A N 1
ATOM 1486 C CA . ARG A 1 205 ? -24.513 -3.157 -1.402 1.00 88.69 205 ARG A CA 1
ATOM 1487 C C . ARG A 1 205 ? -24.804 -1.674 -1.598 1.00 88.69 205 ARG A C 1
ATOM 1489 O O . ARG A 1 205 ? -24.688 -0.904 -0.651 1.00 88.69 205 ARG A O 1
ATOM 1496 N N . ALA A 1 206 ? -25.118 -1.263 -2.827 1.00 85.06 206 ALA A N 1
ATOM 1497 C CA . ALA A 1 206 ? -25.433 0.134 -3.159 1.00 85.06 206 ALA A CA 1
ATOM 1498 C C . ALA A 1 206 ? -24.412 1.162 -2.607 1.00 85.06 206 ALA A C 1
ATOM 1500 O O . ALA A 1 206 ? -24.782 2.187 -2.044 1.00 85.06 206 ALA A O 1
ATOM 1501 N N . ARG A 1 207 ? -23.104 0.870 -2.732 1.00 86.69 207 ARG A N 1
ATOM 1502 C CA . ARG A 1 207 ? -21.981 1.687 -2.207 1.00 86.69 207 ARG A CA 1
ATOM 1503 C C . ARG A 1 207 ? -21.935 1.857 -0.676 1.00 86.69 207 ARG A C 1
ATOM 1505 O O . ARG A 1 207 ? -21.088 2.598 -0.179 1.00 86.69 207 ARG A O 1
ATOM 1512 N N . ARG A 1 208 ? -22.767 1.135 0.075 1.00 91.56 208 ARG A N 1
ATOM 1513 C CA . ARG A 1 208 ? -22.759 1.081 1.543 1.00 91.56 208 ARG A CA 1
ATOM 1514 C C . ARG A 1 208 ? -22.130 -0.220 2.032 1.00 91.56 208 ARG A C 1
ATOM 1516 O O . ARG A 1 208 ? -22.166 -1.235 1.337 1.00 91.56 208 ARG A O 1
ATOM 1523 N N . ILE A 1 209 ? -21.525 -0.171 3.211 1.00 91.69 209 ILE A N 1
ATOM 1524 C CA . ILE A 1 209 ? -20.881 -1.289 3.898 1.00 91.69 209 ILE A CA 1
ATOM 1525 C C . ILE A 1 209 ? -21.864 -1.799 4.952 1.00 91.69 209 ILE A C 1
ATOM 1527 O O . ILE A 1 209 ? -22.228 -1.064 5.866 1.00 91.69 209 ILE A O 1
ATOM 1531 N N . GLY A 1 210 ? -22.298 -3.047 4.799 1.00 92.31 210 GLY A N 1
ATOM 1532 C CA . GLY A 1 210 ? -23.132 -3.779 5.749 1.00 92.31 210 GLY A CA 1
ATOM 1533 C C . GLY A 1 210 ? -22.396 -4.985 6.332 1.00 92.31 210 GLY A C 1
ATOM 1534 O O . GLY A 1 210 ? -21.287 -5.316 5.901 1.00 92.31 210 GLY A O 1
ATOM 1535 N N . LEU A 1 211 ? -23.020 -5.654 7.301 1.00 90.94 211 LEU A N 1
ATOM 1536 C CA . LEU A 1 211 ? -22.552 -6.945 7.799 1.00 90.94 211 LEU A CA 1
ATOM 1537 C C . LEU A 1 211 ? -22.938 -8.050 6.817 1.00 90.94 211 LEU A C 1
ATOM 1539 O O . LEU A 1 211 ? -23.997 -7.992 6.194 1.00 90.94 211 LEU A O 1
ATOM 1543 N N . ALA A 1 212 ? -22.062 -9.039 6.670 1.00 87.44 212 ALA A N 1
ATOM 1544 C CA . ALA A 1 212 ? -22.452 -10.297 6.056 1.00 87.44 212 ALA A CA 1
ATOM 1545 C C . ALA A 1 212 ? -23.430 -11.006 6.995 1.00 87.44 212 ALA A C 1
ATOM 1547 O O . ALA A 1 212 ? -23.174 -11.080 8.200 1.00 87.44 212 ALA A O 1
ATOM 1548 N N . GLU A 1 213 ? -24.538 -11.505 6.451 1.00 76.25 213 GLU A N 1
ATOM 1549 C CA . GLU A 1 213 ? -25.361 -12.468 7.175 1.00 76.25 213 GLU A CA 1
ATOM 1550 C C . GLU A 1 213 ? -24.452 -13.649 7.544 1.00 76.25 213 GLU A C 1
ATOM 1552 O O . GLU A 1 213 ? -23.700 -14.120 6.680 1.00 76.25 213 GLU A O 1
ATOM 1557 N N . PRO A 1 214 ? -24.423 -14.087 8.817 1.00 60.53 214 PRO A N 1
ATOM 1558 C CA . PRO A 1 214 ? -23.799 -15.360 9.114 1.00 60.53 214 PRO A CA 1
ATOM 1559 C C . PRO A 1 214 ? -24.554 -16.392 8.282 1.00 60.53 214 PRO A C 1
ATOM 1561 O O . PRO A 1 214 ? -25.782 -16.396 8.295 1.00 60.53 214 PRO A O 1
ATOM 1564 N N . GLU A 1 215 ? -23.831 -17.219 7.533 1.00 47.66 215 GLU A N 1
ATOM 1565 C CA . GLU A 1 215 ? -24.375 -18.447 6.961 1.00 47.66 215 GLU A CA 1
ATOM 1566 C C . GLU A 1 215 ? -24.988 -19.230 8.130 1.00 47.66 215 GLU A C 1
ATOM 1568 O O . GLU A 1 215 ? -24.296 -19.905 8.893 1.00 47.66 215 GLU A O 1
ATOM 1573 N N . VAL A 1 216 ? -26.286 -19.041 8.358 1.00 48.88 216 VAL A N 1
ATOM 1574 C CA . VAL A 1 216 ? -27.075 -19.946 9.170 1.00 48.88 216 VAL A CA 1
ATOM 1575 C C . VAL A 1 216 ? -27.122 -21.186 8.303 1.00 48.88 216 VAL A C 1
ATOM 1577 O O . VAL A 1 216 ? -27.818 -21.207 7.291 1.00 48.88 216 VAL A O 1
ATOM 1580 N N . ALA A 1 217 ? -26.272 -22.158 8.632 1.00 42.56 217 ALA A N 1
ATOM 1581 C CA . ALA A 1 217 ? -26.405 -23.507 8.124 1.00 42.56 217 ALA A CA 1
ATOM 1582 C C . ALA A 1 217 ? -27.863 -23.909 8.368 1.00 42.56 217 ALA A C 1
ATOM 1584 O O . ALA A 1 217 ? -28.281 -24.031 9.519 1.00 42.56 217 ALA A O 1
ATOM 1585 N N . ALA A 1 218 ? -28.643 -23.964 7.291 1.00 39.62 218 ALA A N 1
ATOM 1586 C CA . ALA A 1 218 ? -29.992 -24.485 7.326 1.00 39.62 218 ALA A CA 1
ATOM 1587 C C . ALA A 1 218 ? -29.895 -25.941 7.800 1.00 39.62 218 ALA A C 1
ATOM 1589 O O . ALA A 1 218 ? -29.141 -26.722 7.211 1.00 39.62 218 ALA A O 1
ATOM 1590 N N . GLU A 1 219 ? -30.575 -26.234 8.910 1.00 37.19 219 GLU A N 1
ATOM 1591 C CA . GLU A 1 219 ? -30.886 -27.594 9.368 1.00 37.19 219 GLU A CA 1
ATOM 1592 C C . GLU A 1 219 ? -31.665 -28.377 8.306 1.00 37.19 219 GLU A C 1
ATOM 1594 O O . GLU A 1 219 ? -32.492 -27.758 7.593 1.00 37.19 219 GLU A O 1
#

Foldseek 3Di:
DDDDDDVVVVVVLCVVCVVVVHDSVVVVVVVVVVVVVCVVVVNDPAPVCPPVNVVVVVVVVVVVVVVVVVVVVVVVVVVVVVVVVCVVDDDDDDDDDDDDDDDDDDDDDDDDDDDDDDDDDDDDPPPPPPPPPPVPDDDDLQQDELLVLLQVCCVPVNWAALAVSLVVSVVVVSHDDPPPPDRRGSVNSVCVCPPPVNVQQWDADPNTIHGDDPPPPDD

pLDDT: mean 71.43, std 21.9, range [29.77, 94.81]

Secondary structure (DSSP, 8-state):
------HHHHHHHHHHHHHTTS-HHHHHHHHHHHHHHHHHHT--TTTTS-HHHHHHHHHHHHHHHHHHHH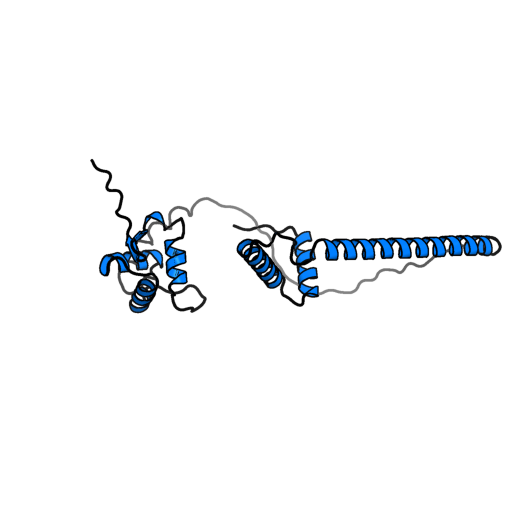HHHHHHHHHHHHHHHHTTS-----------------------------------SSSSTTSSSSSSSS-----B-HHHHHHHHHHHH-SB-HHHHHHHHHHHT-B---SS-PPP-HHHHHHHHTSTTTGGGEEEETTEEEEPPP-----